Protein AF-A0AAQ0LWL6-F1 (afdb_monomer_lite)

Secondary structure (DSSP, 8-state):
--BHHHHHHHHHHHHHHHHHHHHHHHHHHHSS-TT-----S---HHHHHHHHHHHHHHHHHHHHHHHHHHHHHHHH-SBGGGSS-HHHHHHHHHHHHHHHHHHHHHHHHHHHHHHHHHHHHHHHTS--HHHHHHHHHHHT-HHHHHHHHHHHHHTT------HHHHHHHHHHHHHTT-HHHHHHHHHHHHS----HHHHHHHH-GGGTSPEEES--TT----HHHHHHHHHHHHHHHHHHHHHHHHHHHHHHHHHHTTTTT--HHHHHHHHHHHHHHHHHHHHHHHHHHHHHHHHHHHHTT--TTS-EEEPPHHHHHHHHHHHHHHHHHHHHHH--

pLDDT: mean 74.56, std 12.44, range [39.94, 92.56]

Organism: Staphylococcus xylosus (NCBI:txid1288)

Structure (mmCIF, N/CA/C/O backbone):
data_AF-A0AAQ0LWL6-F1
#
_entry.id   AF-A0AAQ0LWL6-F1
#
loop_
_atom_site.group_PDB
_atom_site.id
_atom_site.type_symbol
_atom_site.label_atom_id
_atom_site.label_alt_id
_atom_site.label_comp_id
_atom_site.label_asym_id
_atom_site.label_entity_id
_atom_site.label_seq_id
_atom_site.pdbx_PDB_ins_code
_atom_site.Cartn_x
_atom_site.Cartn_y
_atom_site.Cartn_z
_atom_site.occupancy
_atom_site.B_iso_or_equiv
_atom_site.auth_seq_id
_atom_site.auth_comp_id
_atom_site.auth_asym_id
_atom_site.auth_atom_id
_atom_site.pdbx_PDB_model_num
ATOM 1 N N . MET A 1 1 ? 27.040 -8.936 -30.020 1.00 54.59 1 MET A N 1
ATOM 2 C CA . MET A 1 1 ? 26.538 -7.589 -29.672 1.00 54.59 1 MET A CA 1
ATOM 3 C C . MET A 1 1 ? 25.207 -7.744 -28.966 1.00 54.59 1 MET A C 1
ATOM 5 O O . MET A 1 1 ? 24.402 -8.550 -29.414 1.00 54.59 1 MET A O 1
ATOM 9 N N . MET A 1 2 ? 25.003 -7.046 -27.852 1.00 67.50 2 MET A N 1
ATOM 10 C CA . MET A 1 2 ? 23.720 -7.048 -27.146 1.00 67.50 2 MET A CA 1
ATOM 11 C C . MET A 1 2 ? 22.769 -6.075 -27.855 1.00 67.50 2 MET A C 1
ATOM 13 O O . MET A 1 2 ? 23.171 -4.951 -28.166 1.00 67.50 2 MET A O 1
ATOM 17 N N . SER A 1 3 ? 21.543 -6.510 -28.157 1.00 82.50 3 SER A N 1
ATOM 18 C CA . SER A 1 3 ? 20.564 -5.649 -28.825 1.00 82.50 3 SER A CA 1
ATOM 19 C C . SER A 1 3 ? 20.039 -4.590 -27.858 1.00 82.50 3 SER A C 1
ATOM 21 O O . SER A 1 3 ? 19.788 -4.870 -26.681 1.00 82.50 3 SER A O 1
ATOM 23 N N . THR A 1 4 ? 19.837 -3.372 -28.356 1.00 80.62 4 THR A N 1
ATOM 24 C CA . THR A 1 4 ? 19.314 -2.255 -27.550 1.00 80.62 4 THR A CA 1
ATOM 25 C C . THR A 1 4 ? 17.931 -2.582 -26.977 1.00 80.62 4 THR A C 1
ATOM 27 O O . THR A 1 4 ? 17.625 -2.236 -25.837 1.00 80.62 4 THR A O 1
ATOM 30 N N . GLU A 1 5 ? 17.119 -3.326 -27.734 1.00 82.88 5 GLU A N 1
ATOM 31 C CA . GLU A 1 5 ? 15.803 -3.817 -27.314 1.00 82.88 5 GLU A CA 1
ATOM 32 C C . GLU A 1 5 ? 15.889 -4.780 -26.120 1.00 82.88 5 GLU A C 1
ATOM 34 O O . GLU A 1 5 ? 15.143 -4.630 -25.150 1.00 82.88 5 GLU A O 1
ATOM 39 N N . SER A 1 6 ? 16.827 -5.736 -26.142 1.00 81.50 6 SER A N 1
ATOM 40 C CA . SER A 1 6 ? 17.020 -6.667 -25.024 1.00 81.50 6 SER A CA 1
ATOM 41 C C . SER A 1 6 ? 17.439 -5.932 -23.754 1.00 81.50 6 SER A C 1
ATOM 43 O O . SER A 1 6 ? 16.967 -6.264 -22.666 1.00 81.50 6 SER A O 1
ATOM 45 N N . THR A 1 7 ? 18.306 -4.928 -23.879 1.00 80.75 7 THR A N 1
ATOM 46 C CA . THR A 1 7 ? 18.759 -4.118 -22.744 1.00 80.75 7 THR A CA 1
ATOM 47 C C . THR A 1 7 ? 17.619 -3.276 -22.177 1.00 80.75 7 THR A C 1
ATOM 49 O O . THR A 1 7 ? 17.431 -3.248 -20.960 1.00 80.75 7 THR A O 1
ATOM 52 N N . LEU A 1 8 ? 16.801 -2.656 -23.036 1.00 82.44 8 LEU A N 1
ATOM 53 C CA . LEU A 1 8 ? 15.607 -1.921 -22.613 1.00 82.44 8 LEU A CA 1
ATOM 54 C C . LEU A 1 8 ? 14.620 -2.831 -21.863 1.00 82.44 8 LEU A C 1
ATOM 56 O O . LEU A 1 8 ? 14.157 -2.470 -20.780 1.00 82.44 8 LEU A O 1
ATOM 60 N N . ASN A 1 9 ? 14.335 -4.020 -22.403 1.00 81.38 9 ASN A N 1
ATOM 61 C CA . ASN A 1 9 ? 13.444 -4.999 -21.774 1.00 81.38 9 ASN A CA 1
ATOM 62 C C . ASN A 1 9 ? 13.934 -5.392 -20.377 1.00 81.38 9 ASN A C 1
ATOM 64 O O . ASN A 1 9 ? 13.153 -5.376 -19.425 1.00 81.38 9 ASN A O 1
ATOM 68 N N . ASN A 1 10 ? 15.230 -5.681 -20.232 1.00 78.00 10 ASN A N 1
ATOM 69 C CA . ASN A 1 10 ? 15.824 -6.032 -18.942 1.00 78.00 10 ASN A CA 1
ATOM 70 C C . ASN A 1 10 ? 15.709 -4.888 -17.922 1.00 78.00 10 ASN A C 1
ATOM 72 O O . ASN A 1 10 ? 15.389 -5.132 -16.757 1.00 78.00 10 ASN A O 1
ATOM 76 N N . MET A 1 11 ? 15.898 -3.635 -18.348 1.00 82.00 11 MET A N 1
ATOM 77 C CA . MET A 1 11 ? 15.741 -2.468 -17.471 1.00 82.00 11 MET A CA 1
ATOM 78 C C . MET A 1 11 ? 14.283 -2.263 -17.035 1.00 82.00 11 MET A C 1
ATOM 80 O O . MET A 1 11 ? 14.021 -2.019 -15.854 1.00 82.00 11 MET A O 1
ATOM 84 N N . ILE A 1 12 ? 13.320 -2.429 -17.949 1.00 77.69 12 ILE A N 1
ATOM 85 C CA . ILE A 1 12 ? 11.885 -2.366 -17.623 1.00 77.69 12 ILE A CA 1
ATOM 86 C C . ILE A 1 12 ? 11.507 -3.485 -16.642 1.00 77.69 12 ILE A C 1
ATOM 88 O O . ILE A 1 12 ? 10.842 -3.221 -15.640 1.00 77.69 12 ILE A O 1
ATOM 92 N N . LEU A 1 13 ? 11.960 -4.719 -16.885 1.00 73.00 13 LEU A N 1
ATOM 93 C CA . LEU A 1 13 ? 11.723 -5.861 -15.994 1.00 73.00 13 LEU A CA 1
ATOM 94 C C . LEU A 1 13 ? 12.315 -5.635 -14.601 1.00 73.00 13 LEU A C 1
ATOM 96 O O . LEU A 1 13 ? 11.665 -5.942 -13.603 1.00 73.00 13 LEU A O 1
ATOM 100 N N . THR A 1 14 ? 13.504 -5.038 -14.522 1.00 74.75 14 THR A N 1
ATOM 101 C CA . THR A 1 14 ? 14.141 -4.680 -13.247 1.00 74.75 14 THR A CA 1
ATOM 102 C C . THR A 1 14 ? 13.299 -3.656 -12.481 1.00 74.75 14 THR A C 1
ATOM 104 O O . THR A 1 14 ? 13.032 -3.839 -11.293 1.00 74.75 14 THR A O 1
ATOM 107 N N . ALA A 1 15 ? 12.789 -2.619 -13.155 1.00 7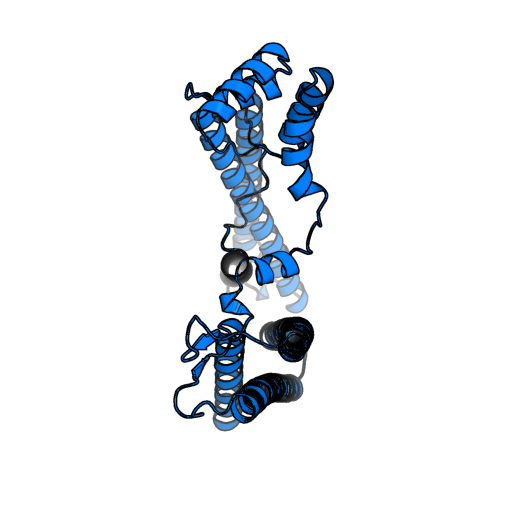3.44 15 ALA A N 1
ATOM 108 C CA . ALA A 1 15 ? 11.889 -1.643 -12.536 1.00 73.44 15 ALA A CA 1
ATOM 109 C C . ALA A 1 15 ? 10.576 -2.287 -12.040 1.00 73.44 15 ALA A C 1
ATOM 111 O O . ALA A 1 15 ? 10.111 -1.984 -10.935 1.00 73.44 15 ALA A O 1
ATOM 112 N N . ILE A 1 16 ? 10.010 -3.224 -12.813 1.00 73.44 16 ILE A N 1
ATOM 113 C CA . ILE A 1 16 ? 8.831 -4.010 -12.412 1.00 73.44 16 ILE A CA 1
ATOM 114 C C . ILE A 1 16 ? 9.139 -4.869 -11.179 1.00 73.44 16 ILE A C 1
ATOM 116 O O . ILE A 1 16 ? 8.344 -4.912 -10.241 1.00 73.44 16 ILE A O 1
ATOM 120 N N . MET A 1 17 ? 10.291 -5.537 -11.141 1.00 71.62 17 MET A N 1
ATOM 121 C CA . MET A 1 17 ? 10.691 -6.349 -9.993 1.00 71.62 17 MET A CA 1
ATOM 122 C C . MET A 1 17 ? 10.796 -5.491 -8.725 1.00 71.62 17 MET A C 1
ATOM 124 O O . MET A 1 17 ? 10.220 -5.850 -7.696 1.00 71.62 17 MET A O 1
ATOM 128 N N . LEU A 1 18 ? 11.453 -4.329 -8.806 1.00 74.88 18 LEU A N 1
ATOM 129 C CA . LEU A 1 18 ? 11.609 -3.410 -7.675 1.00 74.88 18 LEU A CA 1
ATOM 130 C C . LEU A 1 18 ? 10.261 -2.919 -7.132 1.00 74.88 18 LEU A C 1
ATOM 132 O O . LEU A 1 18 ? 10.051 -2.928 -5.915 1.00 74.88 18 LEU A O 1
ATOM 136 N N . ILE A 1 19 ? 9.321 -2.534 -8.005 1.00 75.19 19 ILE A N 1
ATOM 137 C CA . ILE A 1 19 ? 8.000 -2.075 -7.550 1.00 75.19 19 ILE A CA 1
ATOM 138 C C . ILE A 1 19 ? 7.169 -3.216 -6.956 1.00 75.19 19 ILE A C 1
ATOM 140 O O . ILE A 1 19 ? 6.446 -3.013 -5.978 1.00 75.19 19 ILE A O 1
ATOM 144 N N . THR A 1 20 ? 7.290 -4.427 -7.505 1.00 69.31 20 THR A N 1
ATOM 145 C CA . THR A 1 20 ? 6.606 -5.609 -6.976 1.00 69.31 20 THR A CA 1
ATOM 146 C C . THR A 1 20 ? 7.137 -5.956 -5.590 1.00 69.31 20 THR A C 1
ATOM 148 O O . THR A 1 20 ? 6.335 -6.149 -4.676 1.00 69.31 20 THR A O 1
ATOM 151 N N . ILE A 1 21 ? 8.460 -5.950 -5.389 1.00 69.81 21 ILE A N 1
ATOM 152 C CA . ILE A 1 21 ? 9.076 -6.149 -4.066 1.00 69.81 21 ILE A CA 1
ATOM 153 C C . ILE A 1 21 ? 8.578 -5.082 -3.088 1.00 69.81 21 ILE A C 1
ATOM 155 O O . ILE A 1 21 ? 8.097 -5.425 -2.007 1.00 69.81 21 ILE A O 1
ATOM 159 N N . TYR A 1 22 ? 8.605 -3.803 -3.483 1.00 75.38 22 TYR A N 1
ATOM 160 C CA . TYR A 1 22 ? 8.089 -2.709 -2.658 1.00 75.38 22 TYR A CA 1
ATOM 161 C C . TYR A 1 22 ? 6.643 -2.961 -2.209 1.00 75.38 22 TYR A C 1
ATOM 163 O O . TYR A 1 22 ? 6.319 -2.801 -1.029 1.00 75.38 22 TYR A O 1
ATOM 171 N N . TYR A 1 23 ? 5.771 -3.395 -3.120 1.00 65.75 23 TYR A N 1
ATOM 172 C CA . TYR A 1 23 ? 4.371 -3.645 -2.794 1.00 65.75 23 TYR A CA 1
ATOM 173 C C . TYR A 1 23 ? 4.122 -4.921 -1.998 1.00 65.75 23 TYR A C 1
ATOM 175 O O . TYR A 1 23 ? 3.226 -4.916 -1.152 1.00 65.75 23 TYR A O 1
ATOM 183 N N . ILE A 1 24 ? 4.915 -5.974 -2.197 1.00 62.56 24 ILE A N 1
ATOM 184 C CA . ILE A 1 24 ? 4.884 -7.166 -1.342 1.00 62.56 24 ILE A CA 1
ATOM 185 C C . ILE A 1 24 ? 5.280 -6.776 0.083 1.00 62.56 24 ILE A C 1
ATOM 187 O O . ILE A 1 24 ? 4.543 -7.077 1.022 1.00 62.56 24 ILE A O 1
ATOM 191 N N . CYS A 1 25 ? 6.374 -6.029 0.253 1.00 61.47 25 CYS A N 1
ATOM 192 C CA . CYS A 1 25 ? 6.789 -5.516 1.558 1.00 61.47 25 CYS A CA 1
ATOM 193 C C . CYS A 1 25 ? 5.708 -4.620 2.179 1.00 61.47 25 CYS A C 1
ATOM 195 O O . CYS A 1 25 ? 5.360 -4.788 3.348 1.00 61.47 25 CYS A O 1
ATOM 197 N N . TYR A 1 26 ? 5.116 -3.707 1.401 1.00 62.44 26 TYR A N 1
ATOM 198 C CA . TYR A 1 26 ? 4.019 -2.855 1.865 1.00 62.44 26 TYR A CA 1
ATOM 199 C C . TYR A 1 26 ? 2.809 -3.677 2.323 1.00 62.44 26 TYR A C 1
ATOM 201 O O . TYR A 1 26 ? 2.234 -3.396 3.376 1.00 62.44 26 TYR A O 1
ATOM 209 N N . PHE A 1 27 ? 2.418 -4.695 1.554 1.00 55.97 27 PHE A N 1
ATOM 210 C CA . PHE A 1 27 ? 1.303 -5.572 1.891 1.00 55.97 27 PHE A CA 1
ATOM 211 C C . PHE A 1 27 ? 1.596 -6.389 3.152 1.00 55.97 27 PHE A C 1
ATOM 213 O O . PHE A 1 27 ? 0.752 -6.422 4.043 1.00 55.97 27 PHE A O 1
ATOM 220 N N . MET A 1 28 ? 2.792 -6.969 3.282 1.00 51.41 28 MET A N 1
ATOM 221 C CA . MET A 1 28 ? 3.197 -7.689 4.496 1.00 51.41 28 MET A CA 1
ATOM 222 C C . MET A 1 28 ? 3.170 -6.785 5.737 1.00 51.41 28 MET A C 1
ATOM 224 O O . MET A 1 28 ? 2.731 -7.214 6.802 1.00 51.41 28 MET A O 1
ATOM 228 N N . LEU A 1 29 ? 3.567 -5.516 5.595 1.00 56.78 29 LEU A N 1
ATOM 229 C CA . LEU A 1 29 ? 3.577 -4.542 6.691 1.00 56.78 29 LEU A CA 1
ATOM 230 C C . LEU A 1 29 ? 2.202 -3.935 7.002 1.00 56.78 29 LEU A C 1
ATOM 232 O O . LEU A 1 29 ? 1.972 -3.509 8.127 1.00 56.78 29 LEU A O 1
ATOM 236 N N . LYS A 1 30 ? 1.282 -3.827 6.038 1.00 51.16 30 LYS A N 1
ATOM 237 C CA . LYS A 1 30 ? -0.027 -3.174 6.257 1.00 51.16 30 LYS A CA 1
ATOM 238 C C . LYS A 1 30 ? -1.211 -4.133 6.274 1.00 51.16 30 LYS A C 1
ATOM 240 O O . LYS A 1 30 ? -2.310 -3.690 6.605 1.00 51.16 30 LYS A O 1
ATOM 245 N N . GLN A 1 31 ? -1.010 -5.386 5.859 1.00 54.56 31 GLN A N 1
ATOM 246 C CA . GLN A 1 31 ? -2.056 -6.371 5.536 1.00 54.56 31 GLN A CA 1
ATOM 247 C C . GLN A 1 31 ? -3.176 -5.784 4.661 1.00 54.56 31 GLN A C 1
ATOM 249 O O . GLN A 1 31 ? -4.340 -6.173 4.730 1.00 54.56 31 GLN A O 1
ATOM 254 N N . ARG A 1 32 ? -2.834 -4.779 3.853 1.00 52.06 32 ARG A N 1
ATOM 255 C CA . ARG A 1 32 ? -3.750 -4.054 2.978 1.00 52.06 32 ARG A CA 1
ATOM 256 C C . ARG A 1 32 ? -3.068 -3.854 1.652 1.00 52.06 32 ARG A C 1
ATOM 258 O O . ARG A 1 32 ? -1.901 -3.461 1.601 1.00 52.06 32 ARG A O 1
ATOM 265 N N . LEU A 1 33 ? -3.811 -4.103 0.582 1.00 51.94 33 LEU A N 1
ATOM 266 C CA . LEU A 1 33 ? -3.313 -3.838 -0.755 1.00 51.94 33 LEU A CA 1
ATOM 267 C C . LEU A 1 33 ? -3.066 -2.328 -0.894 1.00 51.94 33 LEU A C 1
ATOM 269 O O . LEU A 1 33 ? -3.948 -1.539 -0.561 1.00 51.94 33 LEU A O 1
ATOM 273 N N . PRO A 1 34 ? -1.906 -1.896 -1.399 1.00 49.34 34 PRO A N 1
ATOM 274 C CA . PRO A 1 34 ? -1.566 -0.478 -1.566 1.00 49.34 34 PRO A CA 1
ATOM 275 C C . PRO A 1 34 ? -2.529 0.257 -2.512 1.00 49.34 34 PRO A C 1
ATOM 277 O O . PRO A 1 34 ? -2.660 1.475 -2.444 1.00 49.34 34 PRO A O 1
ATOM 280 N N . PHE A 1 35 ? -3.254 -0.494 -3.347 1.00 50.25 35 PHE A N 1
ATOM 281 C CA . PHE A 1 35 ? -4.316 -0.002 -4.225 1.00 50.25 35 PHE A CA 1
ATOM 282 C C . PHE A 1 35 ? -5.627 0.319 -3.488 1.00 50.25 35 PHE A C 1
ATOM 284 O O . PHE A 1 35 ? -6.510 0.962 -4.057 1.00 50.25 35 PHE A O 1
ATOM 291 N N . THR A 1 36 ? -5.761 -0.075 -2.215 1.00 48.91 36 THR A N 1
ATOM 292 C CA . THR A 1 36 ? -6.864 0.359 -1.344 1.00 48.91 36 THR A CA 1
ATOM 293 C C . THR A 1 36 ? -6.582 1.768 -0.830 1.00 48.91 36 THR A C 1
ATOM 295 O O . THR A 1 36 ? -6.221 2.002 0.323 1.00 48.91 36 THR A O 1
ATOM 298 N N . TYR A 1 37 ? -6.718 2.747 -1.722 1.00 49.09 37 TYR A N 1
ATOM 299 C CA . TYR A 1 37 ? -6.764 4.149 -1.322 1.00 49.09 37 TYR A CA 1
ATOM 300 C C . TYR A 1 37 ? -7.885 4.356 -0.290 1.00 49.09 37 TYR A C 1
ATOM 302 O O . TYR A 1 37 ? -8.882 3.624 -0.295 1.00 49.09 37 TYR A O 1
ATOM 310 N N . ARG A 1 38 ? -7.751 5.394 0.556 1.00 47.94 38 ARG A N 1
ATOM 311 C CA . ARG A 1 38 ? -8.871 6.003 1.302 1.00 47.94 38 ARG A CA 1
ATOM 312 C C . ARG A 1 38 ? -9.868 6.559 0.281 1.00 47.94 38 ARG A C 1
ATOM 314 O O . ARG A 1 38 ? -9.920 7.756 0.022 1.00 47.94 38 ARG A O 1
ATOM 321 N N . THR A 1 39 ? -10.569 5.668 -0.397 1.00 50.56 39 THR A N 1
ATOM 322 C CA . THR A 1 39 ? -11.618 6.024 -1.332 1.00 50.56 39 THR A CA 1
ATOM 323 C C . THR A 1 39 ? -12.799 6.495 -0.512 1.00 50.56 39 THR A C 1
ATOM 325 O O . THR A 1 39 ? -13.090 5.951 0.556 1.00 50.56 39 THR A O 1
ATOM 328 N N . LYS A 1 40 ? -13.426 7.577 -0.974 1.00 57.81 40 LYS A N 1
ATOM 329 C CA . LYS A 1 40 ? -14.698 8.032 -0.422 1.00 57.81 40 LYS A CA 1
ATOM 330 C C . LYS A 1 40 ? -15.652 6.836 -0.418 1.00 57.81 40 LYS A C 1
ATOM 332 O O . LYS A 1 40 ? -15.664 6.070 -1.384 1.00 57.81 40 LYS A O 1
ATOM 337 N N . SER A 1 41 ? -16.417 6.662 0.660 1.00 63.88 41 SER A N 1
ATOM 338 C CA . SER A 1 41 ? -17.379 5.554 0.763 1.00 63.88 41 SER A CA 1
ATOM 339 C C . SER A 1 41 ? -18.516 5.702 -0.259 1.00 63.88 41 SER A C 1
ATOM 341 O O . SER A 1 41 ? -19.238 4.742 -0.532 1.00 63.88 41 SER A O 1
ATOM 343 N N . TYR A 1 42 ? -18.629 6.894 -0.856 1.00 72.31 42 TYR A N 1
ATOM 344 C CA . TYR A 1 42 ? -19.577 7.259 -1.891 1.00 72.31 42 TYR A CA 1
ATOM 345 C C . TYR A 1 42 ? -18.951 7.431 -3.288 1.00 72.31 42 TYR A C 1
ATOM 347 O O . TYR A 1 42 ? -17.953 8.136 -3.465 1.00 72.31 42 TYR A O 1
ATOM 355 N N . ALA A 1 43 ? -19.590 6.847 -4.307 1.00 78.94 43 ALA A N 1
ATOM 356 C CA . ALA A 1 43 ? -19.247 7.010 -5.718 1.00 78.94 43 ALA A CA 1
ATOM 357 C C . ALA A 1 43 ? -20.522 7.182 -6.560 1.00 78.94 43 ALA A C 1
ATOM 359 O O . ALA A 1 43 ? -21.400 6.323 -6.546 1.00 78.94 43 ALA A O 1
ATOM 360 N N . ASN A 1 44 ? -20.614 8.279 -7.320 1.00 83.50 44 ASN A N 1
ATOM 361 C CA . ASN A 1 44 ? -21.688 8.497 -8.292 1.00 83.50 44 ASN A CA 1
ATOM 362 C C . ASN A 1 44 ? -21.228 8.141 -9.719 1.00 83.50 44 ASN A C 1
ATOM 364 O O . ASN A 1 44 ? -20.034 7.991 -9.987 1.00 83.50 44 ASN A O 1
ATOM 368 N N . LEU A 1 45 ? -22.178 8.048 -10.656 1.00 85.81 45 LEU A N 1
ATOM 369 C CA . LEU A 1 45 ? -21.884 7.681 -12.046 1.00 85.81 45 LEU A CA 1
ATOM 370 C C . LEU A 1 45 ? -20.876 8.639 -12.704 1.00 85.81 45 LEU A C 1
ATOM 372 O O . LEU A 1 45 ? -19.979 8.198 -13.415 1.00 85.81 45 LEU A O 1
ATOM 376 N N . ARG A 1 46 ? -20.976 9.945 -12.423 1.00 87.44 46 ARG A N 1
ATOM 377 C CA . ARG A 1 46 ? -20.054 10.958 -12.959 1.00 87.44 46 ARG A CA 1
ATOM 378 C C . ARG A 1 46 ? -18.607 10.692 -12.538 1.00 87.44 46 ARG A C 1
ATOM 380 O O . ARG A 1 46 ? -17.703 10.805 -13.357 1.00 87.44 46 ARG A O 1
ATOM 387 N N . VAL A 1 47 ? -18.386 10.315 -11.278 1.00 84.81 47 VAL A N 1
ATOM 388 C CA . VAL A 1 47 ? -17.061 9.951 -10.760 1.00 84.81 47 VAL A CA 1
ATOM 389 C C . VAL A 1 47 ? -16.538 8.705 -11.471 1.00 84.81 47 VAL A C 1
ATOM 391 O O . VAL A 1 47 ? -15.402 8.719 -11.939 1.00 84.81 47 VAL A O 1
ATOM 394 N N . VAL A 1 48 ? -17.366 7.668 -11.622 1.00 86.44 48 VAL A N 1
ATOM 395 C CA . VAL A 1 48 ? -16.991 6.441 -12.348 1.00 86.44 48 VAL A CA 1
ATOM 396 C C . VAL A 1 48 ? -16.562 6.758 -13.783 1.00 86.44 48 VAL A C 1
ATOM 398 O O . VAL A 1 48 ? -15.488 6.333 -14.207 1.00 86.44 48 VAL A O 1
ATOM 401 N N . LEU A 1 49 ? -17.349 7.560 -14.507 1.00 88.00 49 LEU A N 1
ATOM 402 C CA . LEU A 1 49 ? -17.047 7.960 -15.885 1.00 88.00 49 LEU A CA 1
ATOM 403 C C . LEU A 1 49 ? -15.759 8.786 -15.983 1.00 88.00 49 LEU A C 1
ATOM 405 O O . LEU A 1 49 ? -14.936 8.524 -16.855 1.00 88.00 49 LEU A O 1
ATOM 409 N N . ASN A 1 50 ? -15.538 9.731 -15.064 1.00 88.81 50 ASN A N 1
ATOM 410 C CA . ASN A 1 50 ? -14.312 10.531 -15.038 1.00 88.81 50 ASN A CA 1
ATOM 411 C C . ASN A 1 50 ? -13.062 9.658 -14.850 1.00 88.81 50 ASN A C 1
ATOM 413 O O . ASN A 1 50 ? -12.069 9.849 -15.553 1.00 88.81 50 ASN A O 1
ATOM 417 N N . TYR A 1 51 ? -13.099 8.691 -13.927 1.00 86.00 51 TYR A N 1
ATOM 418 C CA . TYR A 1 51 ? -11.982 7.761 -13.733 1.00 86.00 51 TYR A CA 1
ATOM 419 C C . TYR A 1 51 ? -11.809 6.806 -14.918 1.00 86.00 51 TYR A C 1
ATOM 421 O O . TYR A 1 51 ? -10.671 6.520 -15.288 1.00 86.00 51 TYR A O 1
ATOM 429 N N . GLY A 1 52 ? -12.904 6.372 -15.550 1.00 85.44 52 GLY A N 1
ATOM 430 C CA . GLY A 1 52 ? -12.864 5.566 -16.772 1.00 85.44 52 GLY A CA 1
ATOM 431 C C . GLY A 1 52 ? -12.200 6.307 -17.934 1.00 85.44 52 GLY A C 1
ATOM 432 O O . GLY A 1 52 ? -11.273 5.783 -18.545 1.00 85.44 52 GLY A O 1
ATOM 433 N N . LEU A 1 53 ? -12.591 7.561 -18.179 1.00 90.81 53 LEU A N 1
ATOM 434 C CA . LEU A 1 53 ? -11.974 8.416 -19.201 1.00 90.81 53 LEU A CA 1
ATOM 435 C C . LEU A 1 53 ? -10.494 8.680 -18.913 1.00 90.81 53 LEU A C 1
ATOM 437 O O . LEU A 1 53 ? -9.664 8.587 -19.816 1.00 90.81 53 LEU A O 1
ATOM 441 N N . GLN A 1 54 ? -10.142 8.966 -17.654 1.00 90.31 54 GLN A N 1
ATOM 442 C CA . GLN A 1 54 ? -8.740 9.124 -17.261 1.00 90.31 54 GLN A CA 1
ATOM 443 C C . GLN A 1 54 ? -7.937 7.850 -17.520 1.00 90.31 54 GLN A C 1
ATOM 445 O O . GLN A 1 54 ? -6.815 7.942 -18.015 1.00 90.31 54 GLN A O 1
ATOM 450 N N . TRP A 1 55 ? -8.479 6.679 -17.186 1.00 91.00 55 TRP A N 1
ATOM 451 C CA . TRP A 1 55 ? -7.820 5.408 -17.462 1.00 91.00 55 TRP A CA 1
ATOM 452 C C . TRP A 1 55 ? -7.582 5.226 -18.965 1.00 91.00 55 TRP A C 1
ATOM 454 O O . TRP A 1 55 ? -6.427 5.073 -19.358 1.00 91.00 55 TRP A O 1
ATOM 464 N N . ILE A 1 56 ? -8.623 5.364 -19.794 1.00 90.62 56 ILE A N 1
ATOM 465 C CA . ILE A 1 56 ? -8.523 5.234 -21.258 1.00 90.62 56 ILE A CA 1
ATOM 466 C C . ILE A 1 56 ? -7.455 6.180 -21.823 1.00 90.62 56 ILE A C 1
ATOM 468 O O . ILE A 1 56 ? -6.568 5.741 -22.554 1.00 90.62 56 ILE A O 1
ATOM 472 N N . ALA A 1 57 ? -7.483 7.460 -21.441 1.00 92.56 57 ALA A N 1
ATOM 473 C CA . ALA A 1 57 ? -6.518 8.447 -21.921 1.00 92.56 57 ALA A CA 1
ATOM 474 C C . ALA A 1 57 ? -5.072 8.103 -21.519 1.00 92.56 57 ALA A C 1
ATOM 476 O O . ALA A 1 57 ? -4.168 8.168 -22.350 1.00 92.56 57 ALA A O 1
ATOM 477 N N . ASN A 1 58 ? -4.838 7.698 -20.264 1.00 91.94 58 ASN A N 1
ATOM 478 C CA . ASN A 1 58 ? -3.495 7.319 -19.808 1.00 91.94 58 ASN A CA 1
ATOM 479 C C . ASN A 1 58 ? -3.008 6.033 -20.490 1.00 91.94 58 ASN A C 1
ATOM 481 O O . ASN A 1 58 ? -1.831 5.945 -20.832 1.00 91.94 58 ASN A O 1
ATOM 485 N N . THR A 1 59 ? -3.892 5.060 -20.722 1.00 90.75 59 THR A N 1
ATOM 486 C CA . THR A 1 59 ? -3.558 3.828 -21.445 1.00 90.75 59 THR A CA 1
ATOM 487 C C . THR A 1 59 ? -3.189 4.113 -22.896 1.00 90.75 59 THR A C 1
ATOM 489 O O . THR A 1 59 ? -2.175 3.602 -23.364 1.00 90.75 59 THR A O 1
ATOM 492 N N . LEU A 1 60 ? -3.939 4.972 -23.593 1.00 91.19 60 LEU A N 1
ATOM 493 C CA . LEU A 1 60 ? -3.612 5.371 -24.965 1.00 91.19 60 LEU A CA 1
ATOM 494 C C . LEU A 1 60 ? -2.243 6.054 -25.047 1.00 91.19 60 LEU A C 1
ATOM 496 O O . LEU A 1 60 ? -1.430 5.692 -25.897 1.00 91.19 60 LEU A O 1
ATOM 500 N N . VAL A 1 61 ? -1.956 6.990 -24.136 1.00 92.50 61 VAL A N 1
ATOM 501 C CA . VAL A 1 61 ? -0.646 7.656 -24.065 1.00 92.50 61 VAL A CA 1
ATOM 502 C C . VAL A 1 61 ? 0.468 6.647 -23.782 1.00 92.50 61 VAL A C 1
ATOM 504 O O . VAL A 1 61 ? 1.489 6.670 -24.464 1.00 92.50 61 VAL A O 1
ATOM 507 N N . ALA A 1 62 ? 0.273 5.737 -22.823 1.00 91.75 62 ALA A N 1
ATOM 508 C CA . ALA A 1 62 ? 1.271 4.731 -22.469 1.00 91.75 62 ALA A CA 1
ATOM 509 C C . ALA A 1 62 ? 1.569 3.774 -23.633 1.00 91.75 62 ALA A C 1
ATOM 511 O O . ALA A 1 62 ? 2.738 3.573 -23.963 1.00 91.75 62 ALA A O 1
ATOM 512 N N . ILE A 1 63 ? 0.537 3.238 -24.297 1.00 90.25 63 ILE A N 1
ATOM 513 C CA . ILE A 1 63 ? 0.693 2.343 -25.455 1.00 90.25 63 ILE A CA 1
ATOM 514 C C . ILE A 1 63 ? 1.392 3.075 -26.600 1.00 90.25 63 ILE A C 1
ATOM 516 O O . ILE A 1 63 ? 2.356 2.552 -27.153 1.00 90.25 63 ILE A O 1
ATOM 520 N N . THR A 1 64 ? 0.957 4.295 -26.922 1.00 90.94 64 THR A N 1
ATOM 521 C CA . THR A 1 64 ? 1.521 5.074 -28.034 1.00 90.94 64 THR A CA 1
ATOM 522 C C . THR A 1 64 ? 2.987 5.420 -27.780 1.00 90.94 64 THR A C 1
ATOM 524 O O . THR A 1 64 ? 3.835 5.172 -28.634 1.00 90.94 64 THR A O 1
ATOM 527 N N . ALA A 1 65 ? 3.313 5.927 -26.587 1.00 90.44 65 ALA A N 1
ATOM 528 C CA . ALA A 1 65 ? 4.688 6.247 -26.212 1.00 90.44 65 ALA A CA 1
ATOM 529 C C . ALA A 1 65 ? 5.580 4.999 -26.215 1.00 90.44 65 ALA A C 1
ATOM 531 O O . ALA A 1 65 ? 6.702 5.051 -26.715 1.00 90.44 65 ALA A O 1
ATOM 532 N N . THR A 1 66 ? 5.072 3.868 -25.715 1.00 90.94 66 THR A N 1
ATOM 533 C CA . THR A 1 66 ? 5.797 2.590 -25.738 1.00 90.94 66 THR A CA 1
ATOM 534 C C . THR A 1 66 ? 6.047 2.147 -27.180 1.00 90.94 66 THR A C 1
ATOM 536 O O . THR A 1 66 ? 7.191 1.897 -27.548 1.00 90.94 66 THR A O 1
ATOM 539 N N . ALA A 1 67 ? 5.017 2.137 -28.030 1.00 89.56 67 ALA A N 1
ATOM 540 C CA . ALA A 1 67 ? 5.127 1.732 -29.430 1.00 89.56 67 ALA A CA 1
ATOM 541 C C . ALA A 1 67 ? 6.132 2.595 -30.210 1.00 89.56 67 ALA A C 1
ATOM 543 O O . ALA A 1 67 ? 7.011 2.053 -30.879 1.00 89.56 67 ALA A O 1
ATOM 544 N N . ILE A 1 68 ? 6.057 3.924 -30.069 1.00 91.19 68 ILE A N 1
ATOM 545 C CA . ILE A 1 68 ? 7.007 4.857 -30.695 1.00 91.19 68 ILE A CA 1
ATOM 546 C C . ILE A 1 68 ? 8.430 4.599 -30.188 1.00 91.19 68 ILE A C 1
ATOM 548 O O . ILE A 1 68 ? 9.367 4.571 -30.985 1.00 91.19 68 ILE A O 1
ATOM 552 N N . SER A 1 69 ? 8.602 4.374 -28.885 1.00 88.56 69 SER A N 1
ATOM 553 C CA . SER A 1 69 ? 9.917 4.137 -28.278 1.00 88.56 69 SER A CA 1
ATOM 554 C C . SER A 1 69 ? 10.567 2.853 -28.799 1.00 88.56 69 SER A C 1
ATOM 556 O O . SER A 1 69 ? 11.721 2.884 -29.223 1.00 88.56 69 SER A O 1
ATOM 558 N N . TYR A 1 70 ? 9.822 1.742 -28.842 1.00 88.12 70 TYR A N 1
ATOM 559 C CA . TYR A 1 70 ? 10.319 0.473 -29.388 1.00 88.12 70 TYR A CA 1
ATOM 560 C C . TYR A 1 70 ? 10.585 0.558 -30.889 1.00 88.12 70 TYR A C 1
ATOM 562 O O . TYR A 1 70 ? 11.608 0.061 -31.355 1.00 88.12 70 TYR A O 1
ATOM 570 N N . HIS A 1 71 ? 9.708 1.222 -31.646 1.00 87.94 71 HIS A N 1
ATOM 571 C CA . HIS A 1 71 ? 9.926 1.446 -33.072 1.00 87.94 71 HIS A CA 1
ATOM 572 C C . HIS A 1 71 ? 11.211 2.252 -33.311 1.00 87.94 71 HIS A C 1
ATOM 574 O O . HIS A 1 71 ? 12.046 1.870 -34.127 1.00 87.94 71 HIS A O 1
ATOM 580 N N . THR A 1 72 ? 11.409 3.335 -32.558 1.00 85.62 72 THR A N 1
ATOM 581 C CA . THR A 1 72 ? 12.604 4.184 -32.668 1.00 85.62 72 THR A CA 1
ATOM 582 C C . THR A 1 72 ? 13.871 3.405 -32.323 1.00 85.62 72 THR A C 1
ATOM 584 O O . THR A 1 72 ? 14.840 3.458 -33.072 1.00 85.62 72 THR A O 1
ATOM 587 N N . ILE A 1 73 ? 13.867 2.621 -31.242 1.00 85.50 73 ILE A N 1
ATOM 588 C CA . ILE A 1 73 ? 15.026 1.794 -30.881 1.00 85.50 73 ILE A CA 1
ATOM 589 C C . ILE A 1 73 ? 15.329 0.755 -31.954 1.00 85.50 73 ILE A C 1
ATOM 591 O O . ILE A 1 73 ? 16.480 0.614 -32.353 1.00 85.50 73 ILE A O 1
ATOM 595 N N . LYS A 1 74 ? 14.310 0.057 -32.454 1.00 83.81 74 LYS A N 1
ATOM 596 C CA . LYS A 1 74 ? 14.503 -1.029 -33.415 1.00 83.81 74 LYS A CA 1
ATOM 597 C C . LYS A 1 74 ? 15.091 -0.550 -34.743 1.00 83.81 74 LYS A C 1
ATOM 599 O O . LYS A 1 74 ? 15.920 -1.250 -35.316 1.00 83.81 74 LYS A O 1
ATOM 604 N N . TYR A 1 75 ? 14.657 0.610 -35.235 1.00 83.38 75 TYR A N 1
ATOM 605 C CA . TYR A 1 75 ? 15.062 1.106 -36.554 1.00 83.38 75 TYR A CA 1
ATOM 606 C C . TYR A 1 75 ? 16.220 2.102 -36.518 1.00 83.38 75 TYR A C 1
ATOM 608 O O . TYR A 1 75 ? 17.001 2.138 -37.464 1.00 83.38 75 TYR A O 1
ATOM 616 N N . SER A 1 76 ? 16.342 2.912 -35.466 1.00 82.25 76 SER A N 1
ATOM 617 C CA . SER A 1 76 ? 17.388 3.939 -35.383 1.00 82.25 76 SER A CA 1
ATOM 618 C C . SER A 1 76 ? 18.617 3.486 -34.596 1.00 82.25 76 SER A C 1
ATOM 620 O O . SER A 1 76 ? 19.701 3.989 -34.871 1.00 82.25 76 SER A O 1
ATOM 622 N N . PHE A 1 77 ? 18.468 2.553 -33.646 1.00 81.25 77 PHE A N 1
ATOM 623 C CA . PHE A 1 77 ? 19.556 2.106 -32.761 1.00 81.25 77 PHE A CA 1
ATOM 624 C C . PHE A 1 77 ? 19.492 0.594 -32.462 1.00 81.25 77 PHE A C 1
ATOM 626 O O . PHE A 1 77 ? 19.355 0.206 -31.293 1.00 81.25 77 PHE A O 1
ATOM 633 N N . PRO A 1 78 ? 19.541 -0.285 -33.482 1.00 78.06 78 PRO A N 1
ATOM 634 C CA . PRO A 1 78 ? 19.391 -1.729 -33.295 1.00 78.06 78 PRO A CA 1
ATOM 635 C C . PRO A 1 78 ? 20.436 -2.341 -32.344 1.00 78.06 78 PRO A C 1
ATOM 637 O O . PRO A 1 78 ? 20.102 -3.247 -31.569 1.00 78.06 78 PRO A O 1
ATOM 640 N N . ASN A 1 79 ? 21.670 -1.829 -32.347 1.00 81.00 79 ASN A N 1
ATOM 641 C CA . ASN A 1 79 ? 22.753 -2.300 -31.488 1.00 81.00 79 ASN A CA 1
ATOM 642 C C . ASN A 1 79 ? 23.255 -1.202 -30.544 1.00 81.00 79 ASN A C 1
ATOM 644 O O . ASN A 1 79 ? 23.319 -0.025 -30.887 1.00 81.00 79 ASN A O 1
ATOM 648 N N . LEU A 1 80 ? 23.716 -1.607 -29.359 1.00 70.06 80 LEU A N 1
ATOM 649 C CA . LEU A 1 80 ? 24.336 -0.699 -28.385 1.00 70.06 80 LEU A CA 1
ATOM 650 C C . LEU A 1 80 ? 25.570 0.038 -28.938 1.00 70.06 80 LEU A C 1
ATOM 652 O O . LEU A 1 80 ? 25.854 1.155 -28.515 1.00 70.06 80 LEU A O 1
ATOM 656 N N . SER A 1 81 ? 26.267 -0.567 -29.903 1.00 73.69 81 SER A N 1
ATOM 657 C CA . SER A 1 81 ? 27.421 0.009 -30.604 1.00 73.69 81 SER A CA 1
ATOM 658 C C . SER A 1 81 ? 27.077 1.154 -31.551 1.00 73.69 81 SER A C 1
ATOM 660 O O . SER A 1 81 ? 27.979 1.855 -32.000 1.00 73.69 81 SER A O 1
ATOM 662 N N . ASP A 1 82 ? 25.795 1.343 -31.877 1.00 73.06 82 ASP A N 1
ATOM 663 C CA . ASP A 1 82 ? 25.355 2.437 -32.750 1.00 73.06 82 ASP A CA 1
ATOM 664 C C . ASP A 1 82 ? 25.464 3.796 -32.034 1.00 73.06 82 ASP A C 1
ATOM 666 O O . ASP A 1 82 ? 25.438 4.859 -32.658 1.00 73.06 82 ASP A O 1
ATOM 670 N N . PHE A 1 83 ? 25.646 3.778 -30.712 1.00 74.88 83 PHE A N 1
ATOM 671 C CA . PHE A 1 83 ? 25.941 4.960 -29.921 1.00 74.88 83 PHE A CA 1
ATOM 672 C C . PHE A 1 83 ? 27.452 5.205 -29.832 1.00 74.88 83 PHE A C 1
ATOM 674 O O . PHE A 1 83 ? 28.213 4.343 -29.406 1.00 74.88 83 PHE A O 1
ATOM 681 N N . LYS A 1 84 ? 27.888 6.437 -30.134 1.00 72.31 84 LYS A N 1
ATOM 682 C CA . LYS A 1 84 ? 29.306 6.849 -30.053 1.00 72.31 84 LYS A CA 1
ATOM 683 C C . LYS A 1 84 ? 29.929 6.744 -28.652 1.00 72.31 84 LYS A C 1
ATOM 685 O O . LYS A 1 84 ? 31.150 6.722 -28.547 1.00 72.31 84 LYS A O 1
ATOM 690 N N . ASN A 1 85 ? 29.126 6.756 -27.588 1.00 77.81 85 ASN A N 1
ATOM 691 C CA . ASN A 1 85 ? 29.598 6.687 -26.206 1.00 77.81 85 ASN A CA 1
ATOM 692 C C . ASN A 1 85 ? 28.688 5.762 -25.379 1.00 77.81 85 ASN A C 1
ATOM 694 O O . ASN A 1 85 ? 27.502 6.047 -25.178 1.00 77.81 85 ASN A O 1
ATOM 698 N N . GLU A 1 86 ? 29.278 4.677 -24.874 1.00 67.88 86 GLU A N 1
ATOM 699 C CA . GLU A 1 86 ? 28.601 3.609 -24.127 1.00 67.88 86 GLU A CA 1
ATOM 700 C C . GLU A 1 86 ? 27.975 4.084 -22.801 1.00 67.88 86 GLU A C 1
ATOM 702 O O . GLU A 1 86 ? 26.920 3.598 -22.389 1.00 67.88 86 GLU A O 1
ATOM 707 N N . GLY A 1 87 ? 28.564 5.086 -22.140 1.00 74.38 87 GLY A N 1
ATOM 708 C CA . GLY A 1 87 ? 27.990 5.668 -20.923 1.00 74.38 87 GLY A CA 1
ATOM 709 C C . GLY A 1 87 ? 26.720 6.470 -21.216 1.00 74.38 87 GLY A C 1
ATOM 710 O O . GLY A 1 87 ? 25.714 6.351 -20.514 1.00 74.38 87 GLY A O 1
ATOM 711 N N . THR A 1 88 ? 26.730 7.250 -22.302 1.00 73.88 88 THR A N 1
ATOM 712 C CA . THR A 1 88 ? 25.559 8.045 -22.709 1.00 73.88 88 THR A CA 1
ATOM 713 C C . THR A 1 88 ? 24.412 7.186 -23.237 1.00 73.88 88 THR A C 1
ATOM 715 O O . THR A 1 88 ? 23.251 7.499 -22.973 1.00 73.88 88 THR A O 1
ATOM 718 N N . SER A 1 89 ? 24.713 6.080 -23.924 1.00 71.81 89 SER A N 1
ATOM 719 C CA . SER A 1 89 ? 23.694 5.147 -24.417 1.00 71.81 89 SER A CA 1
ATOM 720 C C . SER A 1 89 ? 22.996 4.417 -23.279 1.00 71.81 89 SER A C 1
ATOM 722 O O . SER A 1 89 ? 21.769 4.325 -23.259 1.00 71.81 89 SER A O 1
ATOM 724 N N . THR A 1 90 ? 23.764 3.989 -22.278 1.00 74.94 90 THR A N 1
ATOM 725 C CA . THR A 1 90 ? 23.231 3.342 -21.078 1.00 74.94 90 THR A CA 1
ATOM 726 C C . THR A 1 90 ? 22.280 4.275 -20.324 1.00 74.94 90 THR A C 1
ATOM 728 O O . THR A 1 90 ? 21.163 3.877 -19.993 1.00 74.94 90 THR A O 1
ATOM 731 N N . LEU A 1 91 ? 22.662 5.542 -20.119 1.00 79.50 91 LEU A N 1
ATOM 732 C CA . LEU A 1 91 ? 21.796 6.540 -19.475 1.00 79.50 91 LEU A CA 1
ATOM 733 C C . LEU A 1 91 ? 20.514 6.813 -20.270 1.00 79.50 91 LEU A C 1
ATOM 735 O O . LEU A 1 91 ? 19.435 6.901 -19.680 1.00 79.50 91 LEU A O 1
ATOM 739 N N . PHE A 1 92 ? 20.613 6.910 -21.598 1.00 83.62 92 PHE A N 1
ATOM 740 C CA . PHE A 1 92 ? 19.452 7.088 -22.468 1.00 83.62 92 PHE A CA 1
ATOM 741 C C . PHE A 1 92 ? 18.466 5.915 -22.351 1.00 83.62 92 PHE A C 1
ATOM 743 O O . PHE A 1 92 ? 17.269 6.132 -22.151 1.00 83.62 92 PHE A O 1
ATOM 750 N N . ILE A 1 93 ? 18.966 4.675 -22.401 1.00 83.94 93 ILE A N 1
ATOM 751 C CA . ILE A 1 93 ? 18.140 3.465 -22.270 1.00 83.94 93 ILE A CA 1
ATOM 752 C C . ILE A 1 93 ? 17.478 3.405 -20.888 1.00 83.94 93 ILE A C 1
ATOM 754 O O . ILE A 1 93 ? 16.292 3.092 -20.798 1.00 83.94 93 ILE A O 1
ATOM 758 N N . ILE A 1 94 ? 18.201 3.752 -19.816 1.00 82.12 94 ILE A N 1
ATOM 759 C CA . ILE A 1 94 ? 17.645 3.810 -18.455 1.00 82.12 94 ILE A CA 1
ATOM 760 C C . ILE A 1 94 ? 16.528 4.856 -18.364 1.00 82.12 94 ILE A C 1
ATOM 762 O O . ILE A 1 94 ? 15.446 4.558 -17.855 1.00 82.12 94 ILE A O 1
ATOM 766 N N . MET A 1 95 ? 16.751 6.069 -18.878 1.00 86.25 95 MET A N 1
ATOM 767 C CA . MET A 1 95 ? 15.742 7.131 -18.863 1.00 86.25 95 MET A CA 1
ATOM 768 C C . MET A 1 95 ? 14.479 6.708 -19.623 1.00 86.25 95 MET A C 1
ATOM 770 O O . MET A 1 95 ? 13.361 6.912 -19.141 1.00 86.25 95 MET A O 1
ATOM 774 N N . LEU A 1 96 ? 14.652 6.073 -20.782 1.00 88.56 96 LEU A N 1
ATOM 775 C CA . LEU A 1 96 ? 13.545 5.571 -21.584 1.00 88.56 96 LEU A CA 1
ATOM 776 C C . LEU A 1 96 ? 12.798 4.427 -20.883 1.00 88.56 96 LEU A C 1
ATOM 778 O O . LEU A 1 96 ? 11.566 4.419 -20.877 1.00 88.56 96 LEU A O 1
ATOM 782 N N . ALA A 1 97 ? 13.518 3.505 -20.237 1.00 85.38 97 ALA A N 1
ATOM 783 C CA . ALA A 1 97 ? 12.927 2.434 -19.437 1.00 85.38 97 ALA A CA 1
ATOM 784 C C . ALA A 1 97 ? 12.064 2.997 -18.299 1.00 85.38 97 ALA A C 1
ATOM 786 O O . ALA A 1 97 ? 10.926 2.563 -18.116 1.00 85.38 97 ALA A O 1
ATOM 787 N N . ILE A 1 98 ? 12.567 4.003 -17.573 1.00 85.81 98 ILE A N 1
ATOM 788 C CA . ILE A 1 98 ? 11.834 4.688 -16.496 1.00 85.81 98 ILE A CA 1
ATOM 789 C C . ILE A 1 98 ? 10.580 5.379 -17.044 1.00 85.81 98 ILE A C 1
ATOM 791 O O . ILE A 1 98 ? 9.511 5.305 -16.430 1.00 85.81 98 ILE A O 1
ATOM 795 N N . LEU A 1 99 ? 10.676 6.032 -18.204 1.00 91.06 99 LEU A N 1
ATOM 796 C CA . LEU A 1 99 ? 9.539 6.686 -18.849 1.00 91.06 99 LEU A CA 1
ATOM 797 C C . LEU A 1 99 ? 8.457 5.669 -19.241 1.00 91.06 99 LEU A C 1
ATOM 799 O O . LEU A 1 99 ? 7.301 5.830 -18.846 1.00 91.06 99 LEU A O 1
ATOM 803 N N . ILE A 1 100 ? 8.825 4.594 -19.945 1.00 90.06 100 ILE A N 1
ATOM 804 C CA . ILE A 1 100 ? 7.892 3.528 -20.346 1.00 90.06 100 ILE A CA 1
ATOM 805 C C . ILE A 1 100 ? 7.254 2.898 -19.107 1.00 90.06 100 ILE A C 1
ATOM 807 O O . ILE A 1 100 ? 6.027 2.781 -19.029 1.00 90.06 100 ILE A O 1
ATOM 811 N N . PHE A 1 101 ? 8.067 2.533 -18.117 1.00 89.38 101 PHE A N 1
ATOM 812 C CA . PHE A 1 101 ? 7.590 1.934 -16.879 1.00 89.38 101 PHE A CA 1
ATOM 813 C C . PHE A 1 101 ? 6.607 2.857 -16.150 1.00 89.38 101 PHE A C 1
ATOM 815 O O . PHE A 1 101 ? 5.496 2.438 -15.833 1.00 89.38 101 PHE A O 1
ATOM 822 N N . SER A 1 102 ? 6.968 4.122 -15.927 1.00 87.06 102 SER A N 1
ATOM 823 C CA . SER A 1 102 ? 6.136 5.070 -15.175 1.00 87.06 102 SER A CA 1
ATOM 824 C C . SER A 1 102 ? 4.790 5.354 -15.849 1.00 87.06 102 SER A C 1
ATOM 826 O O . SER A 1 102 ? 3.766 5.413 -15.159 1.00 87.06 102 SER A O 1
ATOM 828 N N . LEU A 1 103 ? 4.753 5.467 -17.181 1.00 91.38 103 LEU A N 1
ATOM 829 C CA . LEU A 1 103 ? 3.513 5.658 -17.940 1.00 91.38 103 LEU A CA 1
ATOM 830 C C . LEU A 1 103 ? 2.588 4.441 -17.837 1.00 91.38 103 LEU A C 1
ATOM 832 O O . LEU A 1 103 ? 1.410 4.587 -17.496 1.00 91.38 103 LEU A O 1
ATOM 836 N N . ASN A 1 104 ? 3.120 3.241 -18.078 1.00 87.44 104 ASN A N 1
ATOM 837 C CA . ASN A 1 104 ? 2.345 2.001 -17.993 1.00 87.44 104 ASN A CA 1
ATOM 838 C C . ASN A 1 104 ? 1.864 1.742 -16.560 1.00 87.44 104 ASN A C 1
ATOM 840 O O . ASN A 1 104 ? 0.698 1.415 -16.330 1.00 87.44 104 ASN A O 1
ATOM 844 N N . PHE A 1 105 ? 2.724 1.984 -15.575 1.00 88.31 105 PHE A N 1
ATOM 845 C CA . PHE A 1 105 ? 2.382 1.860 -14.167 1.00 88.31 105 PHE A CA 1
ATOM 846 C C . PHE A 1 105 ? 1.268 2.830 -13.749 1.00 88.31 105 PHE A C 1
ATOM 848 O O . PHE A 1 105 ? 0.311 2.441 -13.074 1.00 88.31 105 PHE A O 1
ATOM 855 N N . ARG A 1 106 ? 1.326 4.087 -14.207 1.00 88.06 106 ARG A N 1
ATOM 856 C CA . ARG A 1 106 ? 0.259 5.071 -13.981 1.00 88.06 106 ARG A CA 1
ATOM 857 C C . ARG A 1 106 ? -1.069 4.626 -14.595 1.00 88.06 106 ARG A C 1
ATOM 859 O O . ARG A 1 106 ? -2.110 4.807 -13.961 1.00 88.06 106 ARG A O 1
ATOM 866 N N . ALA A 1 107 ? -1.049 4.038 -15.791 1.00 88.88 107 ALA A N 1
ATOM 867 C CA . ALA A 1 107 ? -2.250 3.501 -16.427 1.00 88.88 107 ALA A CA 1
ATOM 868 C C . ALA A 1 107 ? -2.871 2.360 -15.598 1.00 88.88 107 ALA A C 1
ATOM 870 O O . ALA A 1 107 ? -4.080 2.375 -15.351 1.00 88.88 107 ALA A O 1
ATOM 871 N N . ILE A 1 108 ? -2.049 1.441 -15.075 1.00 85.81 108 ILE A N 1
ATOM 872 C CA . ILE A 1 108 ? -2.489 0.360 -14.173 1.00 85.81 108 ILE A CA 1
ATOM 873 C C . ILE A 1 108 ? -3.104 0.929 -12.884 1.00 85.81 108 ILE A C 1
ATOM 875 O O . ILE A 1 108 ? -4.175 0.492 -12.459 1.00 85.81 108 ILE A O 1
ATOM 879 N N . LEU A 1 109 ? -2.485 1.947 -12.277 1.00 85.94 109 LEU A N 1
ATOM 880 C CA . LEU A 1 109 ? -3.041 2.604 -11.088 1.00 85.94 109 LEU A CA 1
ATOM 881 C C . LEU A 1 109 ? -4.415 3.230 -11.365 1.00 85.94 109 LEU A C 1
ATOM 883 O O . LEU A 1 109 ? -5.327 3.115 -10.543 1.00 85.94 109 LEU A O 1
ATOM 887 N N . LYS A 1 110 ? -4.586 3.876 -12.524 1.00 85.44 110 LYS A N 1
ATOM 888 C CA . LYS A 1 110 ? -5.873 4.456 -12.932 1.00 85.44 110 LYS A CA 1
ATOM 889 C C . LYS A 1 110 ? -6.934 3.398 -13.206 1.00 85.44 110 LYS A C 1
ATOM 891 O O . LYS A 1 110 ? -8.082 3.601 -12.815 1.00 85.44 110 LYS A O 1
ATOM 896 N N . PHE A 1 111 ? -6.548 2.262 -13.776 1.00 84.19 111 PHE A N 1
ATOM 897 C CA . PHE A 1 111 ? -7.438 1.116 -13.933 1.00 84.19 111 PHE A CA 1
ATOM 898 C C . PHE A 1 111 ? -7.933 0.587 -12.581 1.00 84.19 111 PHE A C 1
ATOM 900 O O . PHE A 1 111 ? -9.136 0.428 -12.380 1.00 84.19 111 PHE A O 1
ATOM 907 N N . ALA A 1 112 ? -7.025 0.394 -11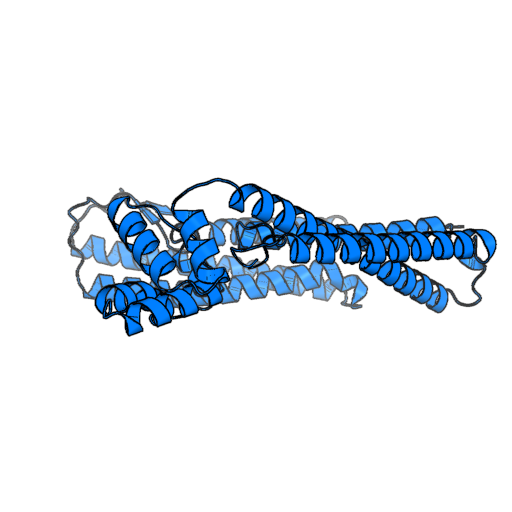.620 1.00 84.44 112 ALA A N 1
ATOM 908 C CA . ALA A 1 112 ? -7.389 -0.053 -10.276 1.00 84.44 112 ALA A CA 1
ATOM 909 C C . ALA A 1 112 ? -8.345 0.935 -9.576 1.00 84.44 112 ALA A C 1
ATOM 911 O O . ALA A 1 112 ? -9.319 0.520 -8.945 1.00 84.44 112 ALA A O 1
ATOM 912 N N . GLN A 1 113 ? -8.113 2.247 -9.726 1.00 83.06 113 GLN A N 1
ATOM 913 C CA . GLN A 1 113 ? -9.014 3.289 -9.212 1.00 83.06 113 GLN A CA 1
ATOM 914 C C . GLN A 1 113 ? -10.399 3.226 -9.866 1.00 83.06 113 GLN A C 1
ATOM 916 O O . GLN A 1 113 ? -11.411 3.305 -9.167 1.00 83.06 113 GLN A O 1
ATOM 921 N N . PHE A 1 114 ? -10.447 3.060 -11.188 1.00 84.62 114 PHE A N 1
ATOM 922 C CA . PHE A 1 114 ? -11.694 2.911 -11.928 1.00 84.62 114 PHE A CA 1
ATOM 923 C C . PHE A 1 114 ? -12.486 1.688 -11.449 1.00 84.62 114 PHE A C 1
ATOM 925 O O . PHE A 1 114 ? -13.645 1.841 -11.066 1.00 84.62 114 PHE A O 1
ATOM 932 N N . LEU A 1 115 ? -11.855 0.510 -11.370 1.00 83.12 115 LEU A N 1
ATOM 933 C CA . LEU A 1 115 ? -12.501 -0.709 -10.874 1.00 83.12 115 LEU A CA 1
ATOM 934 C C . LEU A 1 115 ? -13.054 -0.536 -9.459 1.00 83.12 115 LEU A C 1
ATOM 936 O O . LEU A 1 115 ? -14.193 -0.916 -9.197 1.00 83.12 115 LEU A O 1
ATOM 940 N N . ASN A 1 116 ? -12.286 0.079 -8.557 1.00 83.19 116 ASN A N 1
ATOM 941 C CA . ASN A 1 116 ? -12.755 0.321 -7.197 1.00 83.19 116 ASN A CA 1
ATOM 942 C C . ASN A 1 116 ? -14.012 1.212 -7.184 1.00 83.19 116 ASN A C 1
ATOM 944 O O . ASN A 1 116 ? -14.996 0.897 -6.518 1.00 83.19 116 ASN A O 1
ATOM 948 N N . HIS A 1 117 ? -14.031 2.286 -7.979 1.00 82.69 117 HIS A N 1
ATOM 949 C CA . HIS A 1 117 ? -15.212 3.144 -8.095 1.00 82.69 117 HIS A CA 1
ATOM 950 C C . HIS A 1 117 ? -16.407 2.449 -8.758 1.00 82.69 117 HIS A C 1
ATOM 952 O O . HIS A 1 117 ? -17.540 2.705 -8.350 1.00 82.69 117 HIS A O 1
ATOM 958 N N . VAL A 1 118 ? -16.183 1.551 -9.721 1.00 83.00 118 VAL A N 1
ATOM 959 C CA . VAL A 1 118 ? -17.241 0.715 -10.314 1.00 83.00 118 VAL A CA 1
ATOM 960 C C . VAL A 1 118 ? -17.853 -0.205 -9.258 1.00 83.00 118 VAL A C 1
ATOM 962 O O . VAL A 1 118 ? -19.074 -0.230 -9.105 1.00 83.00 118 VAL A O 1
ATOM 965 N N . VAL A 1 119 ? -17.024 -0.913 -8.487 1.00 83.25 119 VAL A N 1
ATOM 966 C CA . VAL A 1 119 ? -17.490 -1.806 -7.414 1.00 83.25 119 VAL A CA 1
ATOM 967 C C . VAL A 1 119 ? -18.262 -1.023 -6.351 1.00 83.25 119 VAL A C 1
ATOM 969 O O . VAL A 1 119 ? -19.347 -1.447 -5.952 1.00 83.25 119 VAL A O 1
ATOM 972 N N . LEU A 1 120 ? -17.755 0.142 -5.932 1.00 81.31 120 LEU A N 1
ATOM 973 C CA . LEU A 1 120 ? -18.449 1.022 -4.988 1.00 81.31 120 LEU A CA 1
ATOM 974 C C . LEU A 1 120 ? -19.797 1.496 -5.539 1.00 81.31 120 LEU A C 1
ATOM 976 O O . LEU A 1 120 ? -20.801 1.404 -4.838 1.00 81.31 120 LEU A O 1
ATOM 980 N N . TYR A 1 121 ? -19.845 1.948 -6.792 1.00 83.19 121 TYR A N 1
ATOM 981 C CA . TYR A 1 121 ? -21.081 2.397 -7.434 1.00 83.19 121 TYR A CA 1
ATOM 982 C C . TYR A 1 121 ? -22.135 1.283 -7.514 1.00 83.19 121 TYR A C 1
ATOM 984 O O . TYR A 1 121 ? -23.297 1.502 -7.170 1.00 83.19 121 TYR A O 1
ATOM 992 N N . ILE A 1 122 ? -21.735 0.070 -7.910 1.00 82.75 122 ILE A N 1
ATOM 993 C CA . ILE A 1 122 ? -22.629 -1.098 -7.945 1.00 82.75 122 ILE A CA 1
ATOM 994 C C . ILE A 1 122 ? -23.095 -1.461 -6.530 1.00 82.75 122 ILE A C 1
ATOM 996 O O . ILE A 1 122 ? -24.271 -1.759 -6.324 1.00 82.75 122 ILE A O 1
ATOM 1000 N N . SER A 1 123 ? -22.193 -1.413 -5.548 1.00 82.44 123 SER A N 1
ATOM 1001 C CA . SER A 1 123 ? -22.522 -1.690 -4.149 1.00 82.44 123 SER A CA 1
ATOM 1002 C C . SER A 1 123 ? -23.545 -0.697 -3.595 1.00 82.44 123 SER A C 1
ATOM 1004 O O . SER A 1 123 ? -24.495 -1.119 -2.937 1.00 82.44 123 SER A O 1
ATOM 1006 N N . LEU A 1 124 ? -23.404 0.596 -3.910 1.00 83.25 124 LEU A N 1
ATOM 1007 C CA . LEU A 1 124 ? -24.307 1.665 -3.466 1.00 83.25 124 LEU A CA 1
ATOM 1008 C C . LEU A 1 124 ? -25.720 1.534 -4.041 1.00 83.25 124 LEU A C 1
ATOM 1010 O O . LEU A 1 124 ? -26.673 1.889 -3.362 1.00 83.25 124 LEU A O 1
ATOM 1014 N N . LYS A 1 125 ? -25.889 0.944 -5.234 1.00 83.69 125 LYS A N 1
ATOM 1015 C CA . LYS A 1 125 ? -27.226 0.683 -5.802 1.00 83.69 125 LYS A CA 1
ATOM 1016 C C . LYS A 1 125 ? -28.075 -0.294 -4.983 1.00 83.69 125 LYS A C 1
ATOM 1018 O O . LYS A 1 125 ? -29.282 -0.369 -5.201 1.00 83.69 125 LYS A O 1
ATOM 1023 N N . LYS A 1 126 ? -27.476 -1.073 -4.077 1.00 85.38 126 LYS A N 1
ATOM 1024 C CA . LYS A 1 126 ? -28.235 -1.976 -3.205 1.00 85.38 126 LYS A CA 1
ATOM 1025 C C . LYS A 1 126 ? -29.021 -1.154 -2.184 1.00 85.38 126 LYS A C 1
ATOM 1027 O O . LYS A 1 126 ? -28.418 -0.401 -1.423 1.00 85.38 126 LYS A O 1
ATOM 1032 N N . ASN A 1 127 ? -30.334 -1.361 -2.124 1.00 80.88 127 ASN A N 1
ATOM 1033 C CA . ASN A 1 127 ? -31.197 -0.725 -1.133 1.00 80.88 127 ASN A CA 1
ATOM 1034 C C . ASN A 1 127 ? -30.976 -1.361 0.249 1.00 80.88 127 ASN A C 1
ATOM 1036 O O . ASN A 1 127 ? -31.520 -2.420 0.554 1.00 80.88 127 ASN A O 1
ATOM 1040 N N . ASN A 1 128 ? -30.123 -0.746 1.063 1.00 85.62 128 ASN A N 1
ATOM 1041 C CA . ASN A 1 128 ? -29.903 -1.122 2.455 1.00 85.62 128 ASN A CA 1
ATOM 1042 C C . ASN A 1 128 ? -29.664 0.137 3.296 1.00 85.62 128 ASN A C 1
ATOM 1044 O O . ASN A 1 128 ? -29.263 1.176 2.774 1.00 85.62 128 ASN A O 1
ATOM 1048 N N . ILE A 1 129 ? -29.881 0.029 4.608 1.00 83.12 129 ILE A N 1
ATOM 1049 C CA . ILE A 1 129 ? -29.840 1.167 5.540 1.00 83.12 129 ILE A CA 1
ATOM 1050 C C . ILE A 1 129 ? -28.470 1.875 5.496 1.00 83.12 129 ILE A C 1
ATOM 1052 O O . ILE A 1 129 ? -28.393 3.102 5.511 1.00 83.12 129 ILE A O 1
ATOM 1056 N N . SER A 1 130 ? -27.377 1.115 5.357 1.00 84.50 130 SER A N 1
ATOM 1057 C CA . SER A 1 130 ? -26.019 1.664 5.251 1.00 84.50 130 SER A CA 1
ATOM 1058 C C . SER A 1 130 ? -25.817 2.527 4.000 1.00 84.50 130 SER A C 1
ATOM 1060 O O . SER A 1 130 ? -25.258 3.620 4.082 1.00 84.50 130 SER A O 1
ATOM 1062 N N . ASN A 1 131 ? -26.277 2.062 2.841 1.00 85.06 131 ASN A N 1
ATOM 1063 C CA . ASN A 1 131 ? -26.184 2.785 1.578 1.00 85.06 131 ASN A CA 1
ATOM 1064 C C . ASN A 1 131 ? -27.152 3.966 1.539 1.00 85.06 131 ASN A C 1
ATOM 1066 O O . ASN A 1 131 ? -26.777 5.030 1.052 1.00 85.06 131 ASN A O 1
ATOM 1070 N N . ASN A 1 132 ? -28.350 3.817 2.105 1.00 86.50 132 ASN A N 1
ATOM 1071 C CA . ASN A 1 132 ? -29.329 4.896 2.217 1.00 86.50 132 ASN A CA 1
ATOM 1072 C C . ASN A 1 132 ? -28.781 6.041 3.077 1.00 86.50 132 ASN A C 1
ATOM 1074 O O . ASN A 1 132 ? -28.872 7.196 2.666 1.00 86.50 132 ASN A O 1
ATOM 1078 N N . LEU A 1 133 ? -28.087 5.729 4.182 1.00 88.12 133 LEU A N 1
ATOM 1079 C CA . LEU A 1 133 ? -27.347 6.735 4.946 1.00 88.12 133 LEU A CA 1
ATOM 1080 C C . LEU A 1 133 ? -26.294 7.440 4.076 1.00 88.12 133 LEU A C 1
ATOM 1082 O O . LEU A 1 133 ? -26.210 8.665 4.089 1.00 88.12 133 LEU A O 1
ATOM 1086 N N . LYS A 1 134 ? -25.498 6.697 3.296 1.00 86.94 134 LYS A N 1
ATOM 1087 C CA . LYS A 1 134 ? -24.476 7.300 2.417 1.00 86.94 134 LYS A CA 1
ATOM 1088 C C . LYS A 1 134 ? -25.087 8.193 1.335 1.00 86.94 134 LYS A C 1
ATOM 1090 O O . LYS A 1 134 ? -24.532 9.250 1.050 1.00 86.94 134 LYS A O 1
ATOM 1095 N N . HIS A 1 135 ? -26.225 7.804 0.759 1.00 88.25 135 HIS A N 1
ATOM 1096 C CA . HIS A 1 135 ? -26.973 8.634 -0.187 1.00 88.25 135 HIS A CA 1
ATOM 1097 C C . HIS A 1 135 ? -27.513 9.907 0.476 1.00 88.25 135 HIS A C 1
ATOM 1099 O O . HIS A 1 135 ? -27.345 10.989 -0.086 1.00 88.25 135 HIS A O 1
ATOM 1105 N N . ALA A 1 136 ? -28.086 9.803 1.678 1.00 87.62 136 ALA A N 1
ATOM 1106 C CA . ALA A 1 136 ? -28.585 10.954 2.427 1.00 87.62 136 ALA A CA 1
ATOM 1107 C C . ALA A 1 136 ? -27.454 11.935 2.787 1.00 87.62 136 ALA A C 1
ATOM 1109 O O . ALA A 1 136 ? -27.580 13.137 2.552 1.00 87.62 136 ALA A O 1
ATOM 1110 N N . ILE A 1 137 ? -26.301 11.423 3.241 1.00 88.19 137 ILE A N 1
ATOM 1111 C CA . ILE A 1 137 ? -25.094 12.227 3.504 1.00 88.19 137 ILE A CA 1
ATOM 1112 C C . ILE A 1 137 ? -24.611 12.926 2.225 1.00 88.19 137 ILE A C 1
ATOM 1114 O O . ILE A 1 137 ? -24.335 14.126 2.245 1.00 88.19 137 ILE A O 1
ATOM 1118 N N . ALA A 1 138 ? -24.524 12.204 1.104 1.00 86.12 138 ALA A N 1
ATOM 1119 C CA . ALA A 1 138 ? -24.048 12.763 -0.160 1.00 86.12 138 ALA A CA 1
ATOM 1120 C C . ALA A 1 138 ? -24.976 13.852 -0.723 1.00 86.12 138 ALA A C 1
ATOM 1122 O O . ALA A 1 138 ? -24.494 14.833 -1.294 1.00 86.12 138 ALA A O 1
ATOM 1123 N N . ASN A 1 139 ? -26.288 13.694 -0.537 1.00 87.62 139 ASN A N 1
ATOM 1124 C CA . ASN A 1 139 ? -27.300 14.656 -0.971 1.00 87.62 139 ASN A CA 1
ATOM 1125 C C . ASN A 1 139 ? -27.543 15.781 0.047 1.00 87.62 139 ASN A C 1
ATOM 1127 O O . ASN A 1 139 ? -28.281 16.712 -0.262 1.00 87.62 139 ASN A O 1
ATOM 1131 N N . LYS A 1 140 ? -26.908 15.721 1.228 1.00 86.81 140 LYS A N 1
ATOM 1132 C CA . LYS A 1 140 ? -27.129 16.639 2.359 1.00 86.81 140 LYS A CA 1
ATOM 1133 C C . LYS A 1 140 ? -28.594 16.683 2.821 1.00 86.81 140 LYS A C 1
ATOM 1135 O O . LYS A 1 140 ? -29.084 17.727 3.240 1.00 86.81 140 LYS A O 1
ATOM 1140 N N . ASP A 1 141 ? -29.280 15.548 2.738 1.00 91.25 141 ASP A N 1
ATOM 1141 C CA . ASP A 1 141 ? -30.652 15.384 3.214 1.00 91.25 141 ASP A CA 1
ATOM 1142 C C . ASP A 1 141 ? -30.645 15.156 4.733 1.00 91.25 141 ASP A C 1
ATOM 1144 O O . ASP A 1 141 ? -30.407 14.045 5.206 1.00 91.25 141 ASP A O 1
ATOM 1148 N N . GLU A 1 142 ? -30.858 16.225 5.504 1.00 89.38 142 GLU A N 1
ATOM 1149 C CA . GLU A 1 142 ? -30.790 16.189 6.970 1.00 89.38 142 GLU A CA 1
ATOM 1150 C C . GLU A 1 142 ? -31.791 15.198 7.582 1.00 89.38 142 GLU A C 1
ATOM 1152 O O . GLU A 1 142 ? -31.436 14.453 8.498 1.00 89.38 142 GLU A O 1
ATOM 1157 N N . GLN A 1 143 ? -33.015 15.132 7.052 1.00 89.62 143 GLN A N 1
ATOM 1158 C CA . GLN A 1 143 ? -34.041 14.226 7.561 1.00 89.62 143 GLN A CA 1
ATOM 1159 C C . GLN A 1 143 ? -33.677 12.767 7.259 1.00 89.62 143 GLN A C 1
ATOM 1161 O O . GLN A 1 143 ? -33.668 11.929 8.167 1.00 89.62 143 GLN A O 1
ATOM 1166 N N . GLY A 1 144 ? -33.261 12.485 6.021 1.00 89.38 144 GLY A N 1
ATOM 1167 C CA . GLY A 1 144 ? -32.782 11.161 5.627 1.00 89.38 144 GLY A CA 1
ATOM 1168 C C . GLY A 1 144 ? -31.550 10.705 6.421 1.00 89.38 144 GLY A C 1
ATOM 1169 O O . GLY A 1 144 ? -31.426 9.519 6.738 1.00 89.38 144 GLY A O 1
ATOM 1170 N N . ILE A 1 145 ? -30.648 11.619 6.799 1.00 90.94 145 ILE A N 1
ATOM 1171 C CA . ILE A 1 145 ? -29.487 11.305 7.648 1.00 90.94 145 ILE A CA 1
ATOM 1172 C C . ILE A 1 145 ? -29.945 10.840 9.037 1.00 90.94 145 ILE A C 1
ATOM 1174 O O . ILE A 1 145 ? -29.471 9.810 9.524 1.00 90.94 145 ILE A O 1
ATOM 1178 N N . ILE A 1 146 ? -30.874 11.565 9.664 1.00 90.94 146 ILE A N 1
ATOM 1179 C CA . ILE A 1 146 ? -31.362 11.259 11.018 1.00 90.94 146 ILE A CA 1
ATOM 1180 C C . ILE A 1 146 ? -32.127 9.935 11.038 1.00 90.94 146 ILE A C 1
ATOM 1182 O O . ILE A 1 146 ? -31.892 9.100 11.915 1.00 90.94 146 ILE A O 1
ATOM 1186 N N . GLU A 1 147 ? -33.030 9.729 10.079 1.00 91.50 147 GLU A N 1
ATOM 1187 C CA . GLU A 1 147 ? -33.842 8.512 9.986 1.00 91.50 147 GLU A CA 1
ATOM 1188 C C . GLU A 1 147 ? -32.960 7.271 9.807 1.00 91.50 147 GLU A C 1
ATOM 1190 O O . GLU A 1 147 ? -33.061 6.316 10.582 1.00 91.50 147 GLU A O 1
ATOM 1195 N N . ASN A 1 148 ? -32.014 7.310 8.863 1.00 89.75 148 ASN A N 1
ATOM 1196 C CA . ASN A 1 148 ? -31.111 6.183 8.640 1.00 89.75 148 ASN A CA 1
ATOM 1197 C C . ASN A 1 148 ? -30.125 5.980 9.802 1.00 89.75 148 ASN A C 1
ATOM 1199 O O . ASN A 1 148 ? -29.802 4.836 10.127 1.00 89.75 148 ASN A O 1
ATOM 1203 N N . HIS A 1 149 ? -29.673 7.046 10.473 1.00 88.81 149 HIS A N 1
ATOM 1204 C CA . HIS A 1 149 ? -28.819 6.919 11.658 1.00 88.81 149 HIS A CA 1
ATOM 1205 C C . HIS A 1 149 ? -29.534 6.195 12.812 1.00 88.81 149 HIS A C 1
ATOM 1207 O O . HIS A 1 149 ? -28.957 5.286 13.415 1.00 88.81 149 HIS A O 1
ATOM 1213 N N . LYS A 1 150 ? -30.806 6.531 13.077 1.00 88.31 150 LYS A N 1
ATOM 1214 C CA . LYS A 1 150 ? -31.627 5.838 14.086 1.00 88.31 150 LYS A CA 1
ATOM 1215 C C . LYS A 1 150 ? -31.774 4.349 13.766 1.00 88.31 150 LYS A C 1
ATOM 1217 O O . LYS A 1 150 ? -31.576 3.518 14.649 1.00 88.31 150 LYS A O 1
ATOM 1222 N N . LEU A 1 151 ? -32.054 4.015 12.506 1.00 87.31 151 LEU A N 1
ATOM 1223 C CA . LEU A 1 151 ? -32.180 2.627 12.049 1.00 87.31 151 LEU A CA 1
ATOM 1224 C C . LEU A 1 151 ? -30.864 1.841 12.184 1.00 87.31 151 LEU A C 1
ATOM 1226 O O . LEU A 1 151 ? -30.872 0.671 12.565 1.00 87.31 151 LEU A O 1
ATOM 1230 N N . ILE A 1 152 ? -29.718 2.477 11.928 1.00 86.38 152 ILE A N 1
ATOM 1231 C CA . ILE A 1 152 ? -28.394 1.862 12.131 1.00 86.38 152 ILE A CA 1
ATOM 1232 C C . ILE A 1 152 ? -28.156 1.539 13.606 1.00 86.38 152 ILE A C 1
ATOM 1234 O O . ILE A 1 152 ? -27.716 0.435 13.925 1.00 86.38 152 ILE A O 1
ATOM 1238 N N . LYS A 1 153 ? -28.495 2.468 14.507 1.00 82.94 153 LYS A N 1
ATOM 1239 C CA . LYS A 1 153 ? -28.354 2.274 15.957 1.00 82.94 153 LYS A CA 1
ATOM 1240 C C . LYS A 1 153 ? -29.236 1.135 16.483 1.00 82.94 153 LYS A C 1
ATOM 1242 O O . LYS A 1 153 ? -28.859 0.466 17.433 1.00 82.94 153 LYS A O 1
ATOM 1247 N N . GLN A 1 154 ? -30.385 0.897 15.852 1.00 83.19 154 GLN A N 1
ATOM 1248 C CA . GLN A 1 154 ? -31.295 -0.200 16.203 1.00 83.19 154 GLN A CA 1
ATOM 1249 C C . GLN A 1 154 ? -30.851 -1.569 15.669 1.00 83.19 154 GLN A C 1
ATOM 1251 O O . GLN A 1 154 ? -31.317 -2.589 16.164 1.00 83.19 154 GLN A O 1
ATOM 1256 N N . THR A 1 155 ? -29.985 -1.608 14.654 1.00 76.25 155 THR A N 1
ATOM 1257 C CA . THR A 1 155 ? -29.622 -2.844 13.936 1.00 76.25 155 THR A CA 1
ATOM 1258 C C . THR A 1 155 ? -28.198 -3.328 14.219 1.00 76.25 155 THR A C 1
ATOM 1260 O O . THR A 1 155 ? -27.749 -4.273 13.573 1.00 76.25 155 THR A O 1
ATOM 1263 N N . ASP A 1 156 ? -27.468 -2.682 15.141 1.00 67.12 156 ASP A N 1
ATOM 1264 C CA . ASP A 1 156 ? -26.041 -2.926 15.439 1.00 67.12 156 ASP A CA 1
ATOM 1265 C C . ASP A 1 156 ? -25.131 -2.958 14.188 1.00 67.12 156 ASP A C 1
ATOM 1267 O O . ASP A 1 156 ? -24.012 -3.488 14.178 1.00 67.12 156 ASP A O 1
ATOM 1271 N N . MET A 1 157 ? -25.596 -2.355 13.090 1.00 73.38 157 MET A N 1
ATOM 1272 C CA . MET A 1 157 ? -24.934 -2.432 11.798 1.00 73.38 157 MET A CA 1
ATOM 1273 C C . MET A 1 157 ? -23.748 -1.466 11.762 1.00 73.38 157 MET A C 1
ATOM 1275 O O . MET A 1 157 ? -23.899 -0.247 11.828 1.00 73.38 157 MET A O 1
ATOM 1279 N N . LYS A 1 158 ? -22.532 -1.990 11.590 1.00 71.38 158 LYS A N 1
ATOM 1280 C CA . LYS A 1 158 ? -21.342 -1.143 11.425 1.00 71.38 158 LYS A CA 1
ATOM 1281 C C . LYS A 1 158 ? -21.304 -0.540 10.023 1.00 71.38 158 LYS A C 1
ATOM 1283 O O . LYS A 1 158 ? -21.134 -1.255 9.037 1.00 71.38 158 LYS A O 1
ATOM 1288 N N . VAL A 1 159 ? -21.404 0.787 9.938 1.00 74.62 159 VAL A N 1
ATOM 1289 C CA . VAL A 1 159 ? -21.290 1.524 8.673 1.00 74.62 159 VAL A CA 1
ATOM 1290 C C . VAL A 1 159 ? -19.906 2.143 8.535 1.00 74.62 159 VAL A C 1
ATOM 1292 O O . VAL A 1 159 ? -19.491 2.975 9.336 1.00 74.62 159 VAL A O 1
ATOM 1295 N N . ASN A 1 160 ? -19.198 1.761 7.474 1.00 73.50 160 ASN A N 1
ATOM 1296 C CA . ASN A 1 160 ? -17.921 2.374 7.123 1.00 73.50 160 ASN A CA 1
ATOM 1297 C C . ASN A 1 160 ? -18.156 3.709 6.400 1.00 73.50 160 ASN A C 1
ATOM 1299 O O . ASN A 1 160 ? -18.569 3.726 5.233 1.00 73.50 160 ASN A O 1
ATOM 1303 N N . LEU A 1 161 ? -17.856 4.811 7.088 1.00 75.69 161 LEU A N 1
ATOM 1304 C CA . LEU A 1 161 ? -17.860 6.175 6.557 1.00 75.69 161 LEU A CA 1
ATOM 1305 C C . LEU A 1 161 ? -16.425 6.692 6.405 1.00 75.69 161 LEU A C 1
ATOM 1307 O O . LEU A 1 161 ? -15.527 6.342 7.173 1.00 75.69 161 LEU A O 1
ATOM 1311 N N . SER A 1 162 ? -16.203 7.514 5.386 1.00 73.31 162 SER A N 1
ATOM 1312 C CA . SER A 1 162 ? -14.981 8.301 5.226 1.00 73.31 162 SER A CA 1
ATOM 1313 C C . SER A 1 162 ? -14.976 9.497 6.177 1.00 73.31 162 SER A C 1
ATOM 1315 O O . SER A 1 162 ? -16.020 9.915 6.660 1.00 73.31 162 SER A O 1
ATOM 1317 N N . ASN A 1 163 ? -13.805 10.096 6.409 1.00 74.00 163 ASN A N 1
ATOM 1318 C CA . ASN A 1 163 ? -13.675 11.245 7.311 1.00 74.00 163 ASN A CA 1
ATOM 1319 C C . ASN A 1 163 ? -14.613 12.406 6.937 1.00 74.00 163 ASN A C 1
ATOM 1321 O O . ASN A 1 163 ? -15.205 13.009 7.822 1.00 74.00 163 ASN A O 1
ATOM 1325 N N . GLU A 1 164 ? -14.766 12.703 5.642 1.00 76.62 164 GLU A N 1
ATOM 1326 C CA . GLU A 1 164 ? -15.681 13.751 5.166 1.00 76.62 164 GLU A CA 1
ATOM 1327 C C . GLU A 1 164 ? -17.145 13.408 5.480 1.00 76.62 164 GLU A C 1
ATOM 1329 O O . GLU A 1 164 ? -17.877 14.243 6.003 1.00 76.62 164 GLU A O 1
ATOM 1334 N N . GLU A 1 165 ? -17.564 12.168 5.209 1.00 81.44 165 GLU A N 1
ATOM 1335 C CA . GLU A 1 165 ? -18.924 11.699 5.506 1.00 81.44 165 GLU A CA 1
ATOM 1336 C C . GLU A 1 165 ? -19.195 11.697 7.015 1.00 81.44 165 GLU A C 1
ATOM 1338 O O . GLU A 1 165 ? -20.275 12.097 7.440 1.00 81.44 165 GLU A O 1
ATOM 1343 N N . THR A 1 166 ? -18.204 11.317 7.829 1.00 83.25 166 THR A N 1
ATOM 1344 C CA . THR A 1 166 ? -18.284 11.377 9.292 1.00 83.25 166 THR A CA 1
ATOM 1345 C C . THR A 1 166 ? -18.451 12.811 9.782 1.00 83.25 166 THR A C 1
ATOM 1347 O O . THR A 1 166 ? -19.260 13.032 10.673 1.00 83.25 166 THR A O 1
ATOM 1350 N N . ILE A 1 167 ? -17.746 13.790 9.202 1.00 83.62 167 ILE A N 1
ATOM 1351 C CA . ILE A 1 167 ? -17.896 15.211 9.566 1.00 83.62 167 ILE A CA 1
ATOM 1352 C C . ILE A 1 167 ? -19.301 15.720 9.225 1.00 83.62 167 ILE A C 1
ATOM 1354 O O . ILE A 1 167 ? -19.920 16.406 10.034 1.00 83.62 167 ILE A O 1
ATOM 1358 N N . ILE A 1 168 ? -19.818 15.385 8.040 1.00 86.31 168 ILE A N 1
ATOM 1359 C CA . ILE A 1 168 ? -21.171 15.794 7.629 1.00 86.31 168 ILE A CA 1
ATOM 1360 C C . ILE A 1 168 ? -22.218 15.159 8.551 1.00 86.31 168 ILE A C 1
ATOM 1362 O O . ILE A 1 168 ? -23.137 15.843 9.004 1.00 86.31 168 ILE A O 1
ATOM 1366 N N . LEU A 1 169 ? -22.055 13.872 8.871 1.00 89.00 169 LEU A N 1
ATOM 1367 C CA . LEU A 1 169 ? -22.927 13.160 9.799 1.00 89.00 169 LEU A CA 1
ATOM 1368 C C . LEU A 1 169 ? -22.891 13.789 11.197 1.00 89.00 169 LEU A C 1
ATOM 1370 O O . LEU A 1 169 ? -23.944 14.112 11.737 1.00 89.00 169 LEU A O 1
ATOM 1374 N N . THR A 1 170 ? -21.709 14.004 11.779 1.00 87.12 170 THR A N 1
ATOM 1375 C CA . THR A 1 170 ? -21.591 14.564 13.134 1.00 87.12 170 THR A CA 1
ATOM 1376 C C . THR A 1 170 ? -22.094 16.001 13.211 1.00 87.12 170 THR A C 1
ATOM 1378 O O . THR A 1 170 ? -22.737 16.354 14.197 1.00 87.12 170 THR A O 1
ATOM 1381 N N . ALA A 1 171 ? -21.887 16.811 12.169 1.00 86.50 171 ALA A N 1
ATOM 1382 C CA . ALA A 1 171 ? -22.459 18.153 12.083 1.00 86.50 171 ALA A CA 1
ATOM 1383 C C . ALA A 1 171 ? -23.998 18.116 12.058 1.00 86.50 171 ALA A C 1
ATOM 1385 O O . ALA A 1 171 ? -24.645 18.851 12.805 1.00 86.50 171 ALA A O 1
ATOM 1386 N N . CYS A 1 172 ? -24.588 17.227 11.250 1.00 89.62 172 CYS A N 1
ATOM 1387 C CA . CYS A 1 172 ? -26.039 17.049 11.176 1.00 89.62 172 CYS A CA 1
ATOM 1388 C C . CYS A 1 172 ? -26.626 16.562 12.514 1.00 89.62 172 CYS A C 1
ATOM 1390 O O . CYS A 1 172 ? -27.617 17.115 12.994 1.00 89.62 172 CYS A O 1
ATOM 1392 N N . LEU A 1 173 ? -25.978 15.584 13.153 1.00 89.94 173 LEU A N 1
ATOM 1393 C CA . LEU A 1 173 ? -26.383 15.039 14.450 1.00 89.94 173 LEU A CA 1
ATOM 1394 C C . LEU A 1 173 ? -26.272 16.074 15.577 1.00 89.94 173 LEU A C 1
ATOM 1396 O O . LEU A 1 173 ? -27.195 16.200 16.381 1.00 89.94 173 LEU A O 1
ATOM 1400 N N . SER A 1 174 ? -25.191 16.857 15.605 1.00 87.81 174 SER A N 1
ATOM 1401 C CA . SER A 1 174 ? -25.002 17.930 16.587 1.00 87.81 174 SER A CA 1
ATOM 1402 C C . SER A 1 174 ? -26.074 19.012 16.449 1.00 87.81 174 SER A C 1
ATOM 1404 O O . SER A 1 174 ? -26.677 19.405 17.447 1.00 87.81 174 SER A O 1
ATOM 1406 N N . LYS A 1 175 ? -26.389 19.425 15.212 1.00 89.94 175 LYS A N 1
ATOM 1407 C CA . LYS A 1 175 ? -27.459 20.394 14.923 1.00 89.94 175 LYS A CA 1
ATOM 1408 C C . LYS A 1 175 ? -28.829 19.935 15.445 1.00 89.94 175 LYS A C 1
ATOM 1410 O O . LYS A 1 175 ? -29.624 20.767 15.864 1.00 89.94 175 LYS A O 1
ATOM 1415 N N . HIS A 1 176 ? -29.089 18.628 15.448 1.00 87.94 176 HIS A N 1
ATOM 1416 C CA . HIS A 1 176 ? -30.367 18.039 15.865 1.00 87.94 176 HIS A CA 1
ATOM 1417 C C . HIS A 1 176 ? -30.364 17.485 17.300 1.00 87.94 176 HIS A C 1
ATOM 1419 O O . HIS A 1 176 ? -31.278 16.754 17.678 1.00 87.94 176 HIS A O 1
ATOM 1425 N N . GLY A 1 177 ? -29.360 17.829 18.114 1.00 85.75 177 GLY A N 1
ATOM 1426 C CA . GLY A 1 177 ? -29.336 17.509 19.544 1.00 85.75 177 GLY A CA 1
ATOM 1427 C C . GLY A 1 177 ? -28.846 16.101 19.905 1.00 85.75 177 GLY A C 1
ATOM 1428 O O . GLY A 1 177 ? -28.920 15.719 21.072 1.00 85.75 177 GLY A O 1
ATOM 1429 N N . PHE A 1 178 ? -28.284 15.336 18.964 1.00 86.69 178 PHE A N 1
ATOM 1430 C CA . PHE A 1 178 ? -27.708 14.002 19.210 1.00 86.69 178 PHE A CA 1
ATOM 1431 C C . PHE A 1 178 ? -26.263 14.081 19.749 1.00 86.69 178 PHE A C 1
ATOM 1433 O O . PHE A 1 178 ? -25.342 13.439 19.241 1.00 86.69 178 PHE A O 1
ATOM 1440 N N . ASN A 1 179 ? -26.038 14.895 20.784 1.00 81.06 179 ASN A N 1
ATOM 1441 C CA . ASN A 1 179 ? -24.693 15.254 21.260 1.00 81.06 179 ASN A CA 1
ATOM 1442 C C . ASN A 1 179 ? -23.897 14.072 21.844 1.00 81.06 179 ASN A C 1
ATOM 1444 O O . ASN A 1 179 ? -22.679 14.010 21.671 1.00 81.06 179 ASN A O 1
ATOM 1448 N N . GLU A 1 180 ? -24.562 13.114 22.495 1.00 81.00 180 GLU A N 1
ATOM 1449 C CA . GLU A 1 180 ? -23.896 11.912 23.022 1.00 81.00 180 GLU A CA 1
ATOM 1450 C C . GLU A 1 180 ? -23.434 10.967 21.905 1.00 81.00 180 GLU A C 1
ATOM 1452 O O . GLU A 1 180 ? -22.326 10.433 21.964 1.00 81.00 180 GLU A O 1
ATOM 1457 N N . ASP A 1 181 ? -24.224 10.830 20.837 1.00 79.94 181 ASP A N 1
ATOM 1458 C CA . ASP A 1 181 ? -23.849 10.020 19.673 1.00 79.94 181 ASP A CA 1
ATOM 1459 C C . ASP A 1 181 ? -22.649 10.648 18.944 1.00 79.94 181 ASP A C 1
ATOM 1461 O O . ASP A 1 181 ? -21.697 9.958 18.569 1.00 79.94 181 ASP A O 1
ATOM 1465 N N . VAL A 1 182 ? -22.629 11.980 18.834 1.00 81.69 182 VAL A N 1
ATOM 1466 C CA . VAL A 1 182 ? -21.486 12.738 18.302 1.00 81.69 182 VAL A CA 1
ATOM 1467 C C . VAL A 1 182 ? -20.232 12.521 19.153 1.00 81.69 182 VAL A C 1
ATOM 1469 O O . VAL A 1 182 ? -19.160 12.243 18.611 1.00 81.69 182 VAL A O 1
ATOM 1472 N N . LYS A 1 183 ? -20.350 12.590 20.483 1.00 77.81 183 LYS A N 1
ATOM 1473 C CA . LYS A 1 183 ? -19.233 12.365 21.410 1.00 77.81 183 LYS A CA 1
ATOM 1474 C C . LYS A 1 183 ? -18.645 10.961 21.261 1.00 77.81 183 LYS A C 1
ATOM 1476 O O . LYS A 1 183 ? -17.425 10.833 21.176 1.00 77.81 183 LYS A O 1
ATOM 1481 N N . GLN A 1 184 ? -19.485 9.931 21.154 1.00 78.69 184 GLN A N 1
ATOM 1482 C CA . GLN A 1 184 ? -19.047 8.546 20.940 1.00 78.69 184 GLN A CA 1
ATOM 1483 C C . GLN A 1 184 ? -18.363 8.350 19.578 1.00 78.69 184 GLN A C 1
ATOM 1485 O O . GLN A 1 184 ? -17.322 7.694 19.503 1.00 78.69 184 GLN A O 1
ATOM 1490 N N . MET A 1 185 ? -18.888 8.955 18.505 1.00 74.06 185 MET A N 1
ATOM 1491 C CA . MET A 1 185 ? -18.272 8.889 17.170 1.00 74.06 185 MET A CA 1
ATOM 1492 C C . MET A 1 185 ? -16.918 9.604 17.099 1.00 74.06 185 MET A C 1
ATOM 1494 O O . MET A 1 185 ? -16.015 9.166 16.383 1.00 74.06 185 MET A O 1
ATOM 1498 N N . LEU A 1 186 ? -16.772 10.708 17.831 1.00 69.75 186 LEU A N 1
ATOM 1499 C CA . LEU A 1 186 ? -15.576 11.547 17.826 1.00 69.75 186 LEU A CA 1
ATOM 1500 C C . LEU A 1 186 ? -14.503 11.079 18.824 1.00 69.75 186 LEU A C 1
ATOM 1502 O O . LEU A 1 186 ? -13.321 11.365 18.625 1.00 69.75 186 LEU A O 1
ATOM 1506 N N . GLN A 1 187 ? -14.872 10.319 19.858 1.00 66.62 187 GLN A N 1
ATOM 1507 C CA . GLN A 1 187 ? -13.950 9.771 20.859 1.00 66.62 187 GLN A CA 1
ATOM 1508 C C . GLN A 1 187 ? -12.733 9.035 20.253 1.00 66.62 187 GLN A C 1
ATOM 1510 O O . GLN A 1 187 ? -11.611 9.369 20.639 1.00 66.62 187 GLN A O 1
ATOM 1515 N N . PRO A 1 188 ? -12.872 8.119 19.272 1.00 59.78 188 PRO A N 1
ATOM 1516 C CA . PRO A 1 188 ? -11.721 7.474 18.631 1.00 59.78 188 PRO A CA 1
ATOM 1517 C C . PRO A 1 188 ? -10.924 8.392 17.685 1.00 59.78 188 PRO A C 1
ATOM 1519 O O . PRO A 1 188 ? -9.802 8.047 17.322 1.00 59.78 188 PRO A O 1
ATOM 1522 N N . ILE A 1 189 ? -11.481 9.535 17.267 1.00 57.69 189 ILE A N 1
ATOM 1523 C CA . ILE A 1 189 ? -10.822 10.504 16.374 1.00 57.69 189 ILE A CA 1
ATOM 1524 C C . ILE A 1 189 ? -9.964 11.489 17.185 1.00 57.69 189 ILE A C 1
ATOM 1526 O O . ILE A 1 189 ? -8.846 11.800 16.779 1.00 57.69 189 ILE A O 1
ATOM 1530 N N . PHE A 1 190 ? -10.446 11.941 18.350 1.00 48.16 190 PHE A N 1
ATOM 1531 C CA . PHE A 1 190 ? -9.712 12.870 19.221 1.00 48.16 190 PHE A CA 1
ATOM 1532 C C . PHE A 1 190 ? -8.738 12.178 20.186 1.00 48.16 190 PHE A C 1
ATOM 1534 O O . PHE A 1 190 ? -7.708 12.762 20.532 1.00 48.16 190 PHE A O 1
ATOM 1541 N N . TYR A 1 191 ? -8.984 10.926 20.590 1.00 47.72 191 TYR A N 1
ATOM 1542 C CA . TYR A 1 191 ? -8.016 10.162 21.385 1.00 47.72 191 TYR A CA 1
ATOM 1543 C C . TYR A 1 191 ? -6.944 9.521 20.489 1.00 47.72 191 TYR A C 1
ATOM 1545 O O . TYR A 1 191 ? -6.983 8.335 20.176 1.00 47.72 191 TYR A O 1
ATOM 1553 N N . LYS A 1 192 ? -5.943 10.344 20.143 1.00 44.00 192 LYS A N 1
ATOM 1554 C CA . LYS A 1 192 ? -4.669 10.019 19.472 1.00 44.00 192 LYS A CA 1
ATOM 1555 C C . LYS A 1 192 ? -4.794 9.355 18.094 1.00 44.00 192 LYS A C 1
ATOM 1557 O O . LYS A 1 192 ? -4.906 8.135 17.974 1.00 44.00 192 LYS A O 1
ATOM 1562 N N . GLU A 1 193 ? -4.474 10.130 17.053 1.00 39.94 193 GLU A N 1
ATOM 1563 C CA . GLU A 1 193 ? -3.685 9.600 15.936 1.00 39.94 193 GLU A CA 1
ATOM 1564 C C . GLU A 1 193 ? -2.361 9.059 16.500 1.00 39.94 193 GLU A C 1
ATOM 1566 O O . GLU A 1 193 ? -1.347 9.745 16.622 1.00 39.94 193 GLU A O 1
ATOM 1571 N N . GLN A 1 194 ? -2.374 7.797 16.920 1.00 44.84 194 GLN A N 1
ATOM 1572 C CA . GLN A 1 194 ? -1.155 7.031 17.091 1.00 44.84 194 GLN A CA 1
ATOM 1573 C C . GLN A 1 194 ? -0.434 7.027 15.741 1.00 44.84 194 GLN A C 1
ATOM 1575 O O . GLN A 1 194 ? -1.054 6.729 14.716 1.00 44.84 194 GLN A O 1
ATOM 1580 N N . SER A 1 195 ? 0.864 7.367 15.738 1.00 47.22 195 SER A N 1
ATOM 1581 C CA . SER A 1 195 ? 1.685 7.298 14.525 1.00 47.22 195 SER A CA 1
ATOM 1582 C C . SER A 1 195 ? 1.459 5.951 13.835 1.00 47.22 195 SER A C 1
ATOM 1584 O O . SER A 1 195 ? 1.198 4.945 14.498 1.00 47.22 195 SER A O 1
ATOM 1586 N N . PHE A 1 196 ? 1.531 5.923 12.503 1.00 43.06 196 PHE A N 1
ATOM 1587 C CA . PHE A 1 196 ? 1.234 4.733 11.698 1.00 43.06 196 PHE A CA 1
ATOM 1588 C C . PHE A 1 196 ? 1.869 3.440 12.258 1.00 43.06 196 PHE A C 1
ATOM 1590 O O . PHE A 1 196 ? 1.242 2.383 12.278 1.00 43.06 196 PHE A O 1
ATOM 1597 N N . LEU A 1 197 ? 3.089 3.558 12.778 1.00 44.72 197 LEU A N 1
ATOM 1598 C CA . LEU A 1 197 ? 3.857 2.475 13.386 1.00 44.72 197 LEU A CA 1
ATOM 1599 C C . LEU A 1 197 ? 3.361 2.105 14.782 1.00 44.72 197 LEU A C 1
ATOM 1601 O O . LEU A 1 197 ? 3.263 0.929 15.110 1.00 44.72 197 LEU A O 1
ATOM 1605 N N . ASN A 1 198 ? 2.984 3.096 15.585 1.00 43.12 198 ASN A N 1
ATOM 1606 C CA . ASN A 1 198 ? 2.413 2.864 16.902 1.00 43.12 198 ASN A CA 1
ATOM 1607 C C . ASN A 1 198 ? 1.065 2.131 16.780 1.00 43.12 198 ASN A C 1
ATOM 1609 O O . ASN A 1 198 ? 0.827 1.186 17.518 1.00 43.12 198 ASN A O 1
ATOM 1613 N N . LYS A 1 199 ? 0.257 2.461 15.759 1.00 46.03 199 LYS A N 1
ATOM 1614 C CA . LYS A 1 199 ? -0.960 1.715 15.400 1.00 46.03 199 LYS A CA 1
ATOM 1615 C C . LYS A 1 199 ? -0.659 0.282 14.943 1.00 46.03 199 LYS A C 1
ATOM 1617 O O . LYS A 1 199 ? -1.376 -0.639 15.314 1.00 46.03 199 LYS A O 1
ATOM 1622 N N . PHE A 1 200 ? 0.394 0.063 14.154 1.00 46.91 200 PHE A N 1
ATOM 1623 C CA . PHE A 1 200 ? 0.790 -1.286 13.728 1.00 46.91 200 PHE A CA 1
ATOM 1624 C C . PHE A 1 200 ? 1.195 -2.176 14.914 1.00 46.91 200 PHE A C 1
ATOM 1626 O O . PHE A 1 200 ? 0.756 -3.323 14.998 1.00 46.91 200 PHE A O 1
ATOM 1633 N N . PHE A 1 201 ? 1.976 -1.629 15.848 1.00 47.75 201 PHE A N 1
ATOM 1634 C CA . PHE A 1 201 ? 2.457 -2.348 17.026 1.00 47.75 201 PHE A CA 1
ATOM 1635 C C . PHE A 1 201 ? 1.374 -2.570 18.092 1.00 47.75 201 PHE A C 1
ATOM 1637 O O . PHE A 1 201 ? 1.378 -3.612 18.739 1.00 47.75 201 PHE A O 1
ATOM 1644 N N . THR A 1 202 ? 0.411 -1.653 18.242 1.00 50.03 202 THR A N 1
ATOM 1645 C CA . THR A 1 202 ? -0.712 -1.825 19.182 1.00 50.03 202 THR A CA 1
ATOM 1646 C C . THR A 1 202 ? -1.800 -2.763 18.665 1.00 50.03 202 THR A C 1
ATOM 1648 O O . THR A 1 202 ? -2.428 -3.450 19.462 1.00 50.03 202 THR A O 1
ATOM 1651 N N . THR A 1 203 ? -2.022 -2.834 17.347 1.00 45.50 203 THR A N 1
ATOM 1652 C CA . THR A 1 203 ? -3.040 -3.734 16.762 1.00 45.50 203 THR A CA 1
ATOM 1653 C C . THR A 1 203 ? -2.545 -5.183 16.660 1.00 45.50 203 THR A C 1
ATOM 1655 O O . THR A 1 203 ? -3.352 -6.105 16.612 1.00 45.50 203 THR A O 1
ATOM 1658 N N . ASN A 1 204 ? -1.224 -5.398 16.646 1.00 49.09 204 ASN A N 1
ATOM 1659 C CA . ASN A 1 204 ? -0.598 -6.716 16.546 1.00 49.09 204 ASN A CA 1
ATOM 1660 C C . ASN A 1 204 ? 0.314 -6.990 17.752 1.00 49.09 204 ASN A C 1
ATOM 1662 O O . ASN A 1 204 ? 1.523 -7.156 17.593 1.00 49.09 204 ASN A O 1
ATOM 1666 N N . THR A 1 205 ? -0.254 -7.051 18.956 1.00 51.97 205 THR A N 1
ATOM 1667 C CA . THR A 1 205 ? 0.489 -7.271 20.216 1.00 51.97 205 THR A CA 1
ATOM 1668 C C . THR A 1 205 ? 1.409 -8.498 20.155 1.00 51.97 205 THR A C 1
ATOM 1670 O O . THR A 1 205 ? 2.578 -8.416 20.526 1.00 51.97 205 THR A O 1
ATOM 1673 N N . ASN A 1 206 ? 0.950 -9.588 19.528 1.00 50.16 206 ASN A N 1
ATOM 1674 C CA . ASN A 1 206 ? 1.726 -10.820 19.304 1.00 50.16 206 ASN A CA 1
ATOM 1675 C C . ASN A 1 206 ? 3.006 -10.633 18.457 1.00 50.16 206 ASN A C 1
ATOM 1677 O O . ASN A 1 206 ? 3.888 -11.494 18.463 1.00 50.16 206 ASN A O 1
ATOM 1681 N N . MET A 1 207 ? 3.122 -9.543 17.690 1.00 49.91 207 MET A N 1
ATOM 1682 C CA . MET A 1 207 ? 4.297 -9.268 16.852 1.00 49.91 207 MET A CA 1
ATOM 1683 C C . MET A 1 207 ? 5.433 -8.569 17.605 1.00 49.91 207 MET A C 1
ATOM 1685 O O . MET A 1 207 ? 6.565 -8.596 17.119 1.00 49.91 207 MET A O 1
ATOM 1689 N N . VAL A 1 208 ? 5.159 -7.964 18.766 1.00 50.03 208 VAL A N 1
ATOM 1690 C CA . VAL A 1 208 ? 6.089 -7.043 19.456 1.00 50.03 208 VAL A CA 1
ATOM 1691 C C . VAL A 1 208 ? 6.297 -7.399 20.919 1.00 50.03 208 VAL A C 1
ATOM 1693 O O . VAL A 1 208 ? 7.378 -7.169 21.460 1.00 50.03 208 VAL A O 1
ATOM 1696 N N . GLU A 1 209 ? 5.278 -7.969 21.553 1.00 57.84 209 GLU A N 1
ATOM 1697 C CA . GLU A 1 209 ? 5.310 -8.329 22.961 1.00 57.84 209 GLU A CA 1
ATOM 1698 C C . GLU A 1 209 ? 5.765 -9.777 23.136 1.00 57.84 209 GLU A C 1
ATOM 1700 O O . GLU A 1 209 ? 5.473 -10.666 22.334 1.00 57.84 209 GLU A O 1
ATOM 1705 N N . TYR A 1 210 ? 6.522 -10.016 24.202 1.00 58.34 210 TYR A N 1
ATOM 1706 C CA . TYR A 1 210 ? 6.898 -11.364 24.598 1.00 58.34 210 TYR A CA 1
ATOM 1707 C C . TYR A 1 210 ? 5.683 -12.047 25.223 1.00 58.34 210 TYR A C 1
ATOM 1709 O O . TYR A 1 210 ? 5.175 -11.587 26.245 1.00 58.34 210 TYR A O 1
ATOM 1717 N N . THR A 1 211 ? 5.244 -13.166 24.652 1.00 60.03 211 THR A N 1
ATOM 1718 C CA . THR A 1 211 ? 4.185 -13.973 25.265 1.00 60.03 211 THR A CA 1
ATOM 1719 C C . THR A 1 211 ? 4.798 -14.890 26.316 1.00 60.03 211 THR A C 1
ATOM 1721 O O . THR A 1 211 ? 5.729 -15.648 26.010 1.00 60.03 211 THR A O 1
ATOM 1724 N N . VAL A 1 212 ? 4.277 -14.839 27.539 1.00 58.66 212 VAL A N 1
ATOM 1725 C CA . VAL A 1 212 ? 4.702 -15.713 28.632 1.00 58.66 212 VAL A CA 1
ATOM 1726 C C . VAL A 1 212 ? 3.609 -16.737 28.895 1.00 58.66 212 VAL A C 1
ATOM 1728 O O . VAL A 1 212 ? 2.483 -16.376 29.211 1.00 58.66 212 VAL A O 1
ATOM 1731 N N . ASN A 1 213 ? 3.956 -18.013 28.747 1.00 57.50 213 ASN A N 1
ATOM 1732 C CA . ASN A 1 213 ? 3.056 -19.136 28.982 1.00 57.50 213 ASN A CA 1
ATOM 1733 C C . ASN A 1 213 ? 3.476 -19.875 30.261 1.00 57.50 213 ASN A C 1
ATOM 1735 O O . ASN A 1 213 ? 4.677 -19.987 30.527 1.00 57.50 213 ASN A O 1
ATOM 1739 N N . GLY A 1 214 ? 2.504 -20.433 30.991 1.00 54.00 214 GLY A N 1
ATOM 1740 C CA . GLY A 1 214 ? 2.746 -21.229 32.204 1.00 54.00 214 GLY A CA 1
ATOM 1741 C C . GLY A 1 214 ? 2.674 -20.438 33.515 1.00 54.00 214 GLY A C 1
ATOM 1742 O O . GLY A 1 214 ? 3.385 -20.777 34.455 1.00 54.00 214 GLY A O 1
ATOM 1743 N N . ILE A 1 215 ? 1.864 -19.377 33.553 1.00 58.72 215 ILE A N 1
ATOM 1744 C CA . ILE A 1 215 ? 1.476 -18.641 34.764 1.00 58.72 215 ILE A CA 1
ATOM 1745 C C . ILE A 1 215 ? -0.037 -18.860 34.932 1.00 58.72 215 ILE A C 1
ATOM 1747 O O . ILE A 1 215 ? -0.751 -18.693 33.943 1.00 58.72 215 ILE A O 1
ATOM 1751 N N . ASP A 1 216 ? -0.503 -19.260 36.121 1.00 54.03 216 ASP A N 1
ATOM 1752 C CA . ASP A 1 216 ? -1.936 -19.467 36.403 1.00 54.03 216 ASP A CA 1
ATOM 1753 C C . ASP A 1 216 ? -2.751 -18.178 36.193 1.00 54.03 216 ASP A C 1
ATOM 1755 O O . ASP A 1 216 ? -2.265 -17.075 36.459 1.00 54.03 216 ASP A O 1
ATOM 1759 N N . GLU A 1 217 ? -3.998 -18.315 35.727 1.00 46.84 217 GLU A N 1
ATOM 1760 C CA . GLU A 1 217 ? -4.902 -17.189 35.419 1.00 46.84 217 GLU A CA 1
ATOM 1761 C C . GLU A 1 217 ? -5.210 -16.307 36.648 1.00 46.84 217 GLU A C 1
ATOM 1763 O O . GLU A 1 217 ? -5.469 -15.113 36.497 1.00 46.84 217 GLU A O 1
ATOM 1768 N N . ASP A 1 218 ? -5.060 -16.854 37.860 1.00 48.41 218 ASP A N 1
ATOM 1769 C CA . ASP A 1 218 ? -5.280 -16.170 39.144 1.00 48.41 218 ASP A CA 1
ATOM 1770 C C . ASP A 1 218 ? -4.041 -15.411 39.670 1.00 48.41 218 ASP A C 1
ATOM 1772 O O . ASP A 1 218 ? -4.003 -14.946 40.814 1.00 48.41 218 ASP A O 1
ATOM 1776 N N . PHE A 1 219 ? -2.990 -15.269 38.857 1.00 59.69 219 PHE A N 1
ATOM 1777 C CA . PHE A 1 219 ? -1.748 -14.613 39.262 1.00 59.69 219 PHE A CA 1
ATOM 1778 C C . PHE A 1 219 ? -1.914 -13.095 39.456 1.00 59.69 219 PHE A C 1
ATOM 1780 O O . PHE A 1 219 ? -1.827 -12.288 38.523 1.00 59.69 219 PHE A O 1
ATOM 1787 N N . VAL A 1 220 ? -2.090 -12.680 40.714 1.00 57.50 220 VAL A N 1
ATOM 1788 C CA . VAL A 1 220 ? -2.144 -11.265 41.101 1.00 57.50 220 VAL A CA 1
ATOM 1789 C C . VAL A 1 220 ? -0.738 -10.662 41.090 1.00 57.50 220 VAL A C 1
ATOM 1791 O O . VAL A 1 220 ? 0.068 -10.840 42.002 1.00 57.50 220 VAL A O 1
ATOM 1794 N N . THR A 1 221 ? -0.445 -9.898 40.040 1.00 62.38 221 THR A N 1
ATOM 1795 C CA . THR A 1 221 ? 0.821 -9.170 39.895 1.00 62.38 221 THR A CA 1
ATOM 1796 C C . THR A 1 221 ? 0.865 -7.913 40.759 1.00 62.38 221 THR A C 1
ATOM 1798 O O . THR A 1 221 ? -0.076 -7.114 40.772 1.00 62.38 221 THR A O 1
ATOM 1801 N N . ARG A 1 222 ? 2.008 -7.671 41.414 1.00 66.94 222 ARG A N 1
ATOM 1802 C CA . ARG A 1 222 ? 2.275 -6.402 42.107 1.00 66.94 222 ARG A CA 1
ATOM 1803 C C . ARG A 1 222 ? 2.381 -5.238 41.129 1.00 66.94 222 ARG A C 1
ATOM 1805 O O . ARG A 1 222 ? 2.885 -5.375 40.013 1.00 66.94 222 ARG A O 1
ATOM 1812 N N . ASP A 1 223 ? 1.993 -4.051 41.580 1.00 67.56 223 ASP A N 1
ATOM 1813 C CA . ASP A 1 223 ? 2.037 -2.849 40.741 1.00 67.56 223 ASP A CA 1
ATOM 1814 C C . ASP A 1 223 ? 3.467 -2.432 40.370 1.00 67.56 223 ASP A C 1
ATOM 1816 O O . ASP A 1 223 ? 3.703 -1.917 39.275 1.00 67.56 223 ASP A O 1
ATOM 1820 N N . THR A 1 224 ? 4.453 -2.748 41.214 1.00 69.56 224 THR A N 1
ATOM 1821 C CA . THR A 1 224 ? 5.883 -2.563 40.914 1.00 69.56 224 THR A CA 1
ATOM 1822 C C . THR A 1 224 ? 6.343 -3.430 39.739 1.00 69.56 224 THR A C 1
ATOM 1824 O O . THR A 1 224 ? 7.087 -2.956 38.877 1.00 69.56 224 THR A O 1
ATOM 1827 N N . PHE A 1 225 ? 5.856 -4.670 39.648 1.00 71.88 225 PHE A N 1
ATOM 1828 C CA . PHE A 1 225 ? 6.101 -5.566 38.519 1.00 71.88 225 PHE A CA 1
ATOM 1829 C C . PHE A 1 225 ? 5.409 -5.066 37.247 1.00 71.88 225 PHE A C 1
ATOM 1831 O O . PHE A 1 225 ? 6.063 -4.939 36.208 1.00 71.88 225 PHE A O 1
ATOM 1838 N N . LYS A 1 226 ? 4.127 -4.677 37.335 1.00 70.62 226 LYS A N 1
ATOM 1839 C CA . LYS A 1 226 ? 3.376 -4.091 36.207 1.00 70.62 226 LYS A CA 1
ATOM 1840 C C . LYS A 1 226 ? 4.073 -2.850 35.648 1.00 70.62 226 LYS A C 1
ATOM 1842 O O . LYS A 1 226 ? 4.226 -2.719 34.434 1.00 70.62 226 LYS A O 1
ATOM 1847 N N . HIS A 1 227 ? 4.546 -1.960 36.521 1.00 70.88 227 HIS A N 1
ATOM 1848 C CA . HIS A 1 227 ? 5.286 -0.766 36.116 1.00 70.88 227 HIS A CA 1
ATOM 1849 C C . HIS A 1 227 ? 6.611 -1.125 35.424 1.00 70.88 227 HIS A C 1
ATOM 1851 O O . HIS A 1 227 ? 6.931 -0.576 34.367 1.00 70.88 227 HIS A O 1
ATOM 1857 N N . LYS A 1 228 ? 7.362 -2.088 35.971 1.00 71.44 228 LYS A N 1
ATOM 1858 C CA . LYS A 1 228 ? 8.647 -2.538 35.417 1.00 71.44 228 LYS A CA 1
ATOM 1859 C C . LYS A 1 228 ? 8.494 -3.229 34.057 1.00 71.44 228 LYS A C 1
ATOM 1861 O O . LYS A 1 228 ? 9.293 -2.973 33.158 1.00 71.44 228 LYS A O 1
ATOM 1866 N N . ILE A 1 229 ? 7.445 -4.032 33.876 1.00 73.88 229 ILE A N 1
ATOM 1867 C CA . ILE A 1 229 ? 7.078 -4.652 32.592 1.00 73.88 229 ILE A CA 1
ATOM 1868 C C . ILE A 1 229 ? 6.660 -3.584 31.582 1.00 73.88 229 ILE A C 1
ATOM 1870 O O . ILE A 1 229 ? 7.140 -3.590 30.452 1.00 73.88 229 ILE A O 1
ATOM 1874 N N . LYS A 1 230 ? 5.828 -2.617 31.984 1.00 70.00 230 LYS A N 1
ATOM 1875 C CA . LYS A 1 230 ? 5.395 -1.519 31.108 1.00 70.00 230 LYS A CA 1
ATOM 1876 C C . LYS A 1 230 ? 6.577 -0.666 30.635 1.00 70.00 230 LYS A C 1
ATOM 1878 O O . LYS A 1 230 ? 6.667 -0.335 29.453 1.00 70.00 230 LYS A O 1
ATOM 1883 N N . GLN A 1 231 ? 7.510 -0.349 31.532 1.00 72.00 231 GLN A N 1
ATOM 1884 C CA . GLN A 1 231 ? 8.740 0.367 31.189 1.00 72.00 231 GLN A CA 1
ATOM 1885 C C . GLN A 1 231 ? 9.632 -0.465 30.254 1.00 72.00 231 GLN A C 1
ATOM 1887 O O . GLN A 1 231 ? 10.135 0.060 29.259 1.00 72.00 231 GLN A O 1
ATOM 1892 N N . PHE A 1 232 ? 9.784 -1.764 30.531 1.00 74.69 232 PHE A N 1
ATOM 1893 C CA . PHE A 1 232 ? 10.526 -2.688 29.675 1.00 74.69 232 PHE A CA 1
ATOM 1894 C C . PHE A 1 232 ? 9.919 -2.785 28.268 1.00 74.69 232 PHE A C 1
ATOM 1896 O O . PHE A 1 232 ? 10.663 -2.680 27.295 1.00 74.69 232 PHE A O 1
ATOM 1903 N N . ASN A 1 233 ? 8.596 -2.923 28.146 1.00 68.31 233 ASN A N 1
ATOM 1904 C CA . ASN A 1 233 ? 7.892 -3.002 26.863 1.00 68.31 233 ASN A CA 1
ATOM 1905 C C . ASN A 1 233 ? 8.049 -1.708 26.056 1.00 68.31 233 ASN A C 1
ATOM 1907 O O . ASN A 1 233 ? 8.361 -1.768 24.870 1.00 68.31 233 ASN A O 1
ATOM 1911 N N . ASN A 1 234 ? 7.943 -0.536 26.691 1.00 67.12 234 ASN A N 1
ATOM 1912 C CA . ASN A 1 234 ? 8.173 0.742 26.008 1.00 67.12 234 ASN A CA 1
ATOM 1913 C C . ASN A 1 234 ? 9.597 0.850 25.432 1.00 67.12 234 ASN A C 1
ATOM 1915 O O . ASN A 1 234 ? 9.764 1.192 24.261 1.00 67.12 234 ASN A O 1
ATOM 1919 N N . ILE A 1 235 ? 10.625 0.517 26.221 1.00 69.50 235 ILE A N 1
ATOM 1920 C CA . ILE A 1 235 ? 12.028 0.540 25.766 1.00 69.50 235 ILE A CA 1
ATOM 1921 C C . ILE A 1 235 ? 12.260 -0.507 24.665 1.00 69.50 235 ILE A C 1
ATOM 1923 O O . ILE A 1 235 ? 12.930 -0.245 23.663 1.00 69.50 235 ILE A O 1
ATOM 1927 N N . THR A 1 236 ? 11.681 -1.693 24.831 1.00 69.06 236 THR A N 1
ATOM 1928 C CA . THR A 1 236 ? 11.747 -2.814 23.886 1.00 69.06 236 THR A CA 1
ATOM 1929 C C . THR A 1 236 ? 11.121 -2.466 22.544 1.00 69.06 236 THR A C 1
ATOM 1931 O O . THR A 1 236 ? 11.729 -2.777 21.520 1.00 69.06 236 THR A O 1
ATOM 1934 N N . ASN A 1 237 ? 9.986 -1.766 22.538 1.00 65.88 237 ASN A N 1
ATOM 1935 C CA . ASN A 1 237 ? 9.311 -1.308 21.325 1.00 65.88 237 ASN A CA 1
ATOM 1936 C C . ASN A 1 237 ? 10.151 -0.273 20.570 1.00 65.88 237 ASN A C 1
ATOM 1938 O O . ASN A 1 237 ? 10.355 -0.410 19.364 1.00 65.88 237 ASN A O 1
ATOM 1942 N N . ILE A 1 238 ? 10.714 0.714 21.277 1.00 66.81 238 ILE A N 1
ATOM 1943 C CA . ILE A 1 238 ? 11.616 1.714 20.678 1.00 66.81 238 ILE A CA 1
ATOM 1944 C C . ILE A 1 238 ? 12.859 1.033 20.088 1.00 66.81 238 ILE A C 1
ATOM 1946 O O . ILE A 1 238 ? 13.298 1.356 18.986 1.00 66.81 238 ILE A O 1
ATOM 1950 N N . THR A 1 239 ? 13.403 0.040 20.787 1.00 69.00 239 THR A N 1
ATOM 1951 C CA . THR A 1 239 ? 14.597 -0.682 20.333 1.00 69.00 239 THR A CA 1
ATOM 1952 C C . THR A 1 239 ? 14.289 -1.578 19.126 1.00 69.00 239 THR A C 1
ATOM 1954 O O . THR A 1 239 ? 15.066 -1.612 18.176 1.00 69.00 239 THR A O 1
ATOM 1957 N N . SER A 1 240 ? 13.140 -2.267 19.110 1.00 69.94 240 SER A N 1
ATOM 1958 C CA . SER A 1 240 ? 12.660 -3.026 17.941 1.00 69.94 240 SER A CA 1
ATOM 1959 C C . SER A 1 240 ? 12.450 -2.131 16.720 1.00 69.94 240 SER A C 1
ATOM 1961 O O . SER A 1 240 ? 12.755 -2.536 15.596 1.00 69.94 240 SER A O 1
ATOM 1963 N N . TYR A 1 241 ? 11.983 -0.899 16.937 1.00 68.38 241 TYR A N 1
ATOM 1964 C CA . TYR A 1 241 ? 11.865 0.104 15.884 1.00 68.38 241 TYR A CA 1
ATOM 1965 C C . TYR A 1 241 ? 13.232 0.467 15.287 1.00 68.38 241 TYR A C 1
ATOM 1967 O O . TYR A 1 241 ? 13.406 0.369 14.073 1.00 68.38 241 TYR A O 1
ATOM 1975 N N . ILE A 1 242 ? 14.220 0.795 16.125 1.00 72.50 242 ILE A N 1
ATOM 1976 C CA . ILE A 1 242 ? 15.582 1.127 15.671 1.00 72.50 242 ILE A CA 1
ATOM 1977 C C . ILE A 1 242 ? 16.203 -0.042 14.889 1.00 72.50 242 ILE A C 1
ATOM 1979 O O . ILE A 1 242 ? 16.761 0.173 13.815 1.00 72.50 242 ILE A O 1
ATOM 1983 N N . MET A 1 243 ? 16.048 -1.281 15.371 1.00 77.00 243 MET A N 1
ATOM 1984 C CA . MET A 1 243 ? 16.549 -2.474 14.670 1.00 77.00 243 MET A CA 1
ATOM 1985 C C . MET A 1 243 ? 15.906 -2.657 13.291 1.00 77.00 243 MET A C 1
ATOM 1987 O O . MET A 1 243 ? 16.597 -2.989 12.333 1.00 77.00 243 MET A O 1
ATOM 1991 N N . SER A 1 244 ? 14.601 -2.406 13.173 1.00 74.69 244 SER A N 1
ATOM 1992 C CA . SER A 1 244 ? 13.891 -2.523 11.894 1.00 74.69 244 SER A CA 1
ATOM 1993 C C . SER A 1 244 ? 14.391 -1.492 10.877 1.00 74.69 244 SER A C 1
ATOM 1995 O O . SER A 1 244 ? 14.583 -1.820 9.710 1.00 74.69 244 SER A O 1
ATOM 1997 N N . VAL A 1 245 ? 14.656 -0.257 11.318 1.00 74.75 245 VAL A N 1
ATOM 1998 C CA . VAL A 1 245 ? 15.226 0.797 10.460 1.00 74.75 245 VAL A CA 1
ATOM 1999 C C . VAL A 1 245 ? 16.645 0.438 10.016 1.00 74.75 245 VAL A C 1
ATOM 2001 O O . VAL A 1 245 ? 16.951 0.540 8.830 1.00 74.75 245 VAL A O 1
ATOM 2004 N N . LEU A 1 246 ? 17.493 -0.034 10.936 1.00 76.06 246 LEU A N 1
ATOM 2005 C CA . LEU A 1 246 ? 18.853 -0.482 10.615 1.00 76.06 246 LEU A CA 1
ATOM 2006 C C . LEU A 1 246 ? 18.854 -1.629 9.598 1.00 76.06 246 LEU A C 1
ATOM 2008 O O . LEU A 1 246 ? 19.651 -1.611 8.664 1.00 76.06 246 LEU A O 1
ATOM 2012 N N . PHE A 1 247 ? 17.925 -2.577 9.729 1.00 78.31 247 PHE A N 1
ATOM 2013 C CA . PHE A 1 247 ? 17.783 -3.683 8.785 1.00 78.31 247 PHE A CA 1
ATOM 2014 C C . PHE A 1 247 ? 17.362 -3.210 7.382 1.00 78.31 247 PHE A C 1
ATOM 2016 O O . PHE A 1 247 ? 17.872 -3.706 6.382 1.00 78.31 247 PHE A O 1
ATOM 2023 N N . ILE A 1 248 ? 16.478 -2.209 7.282 1.00 77.75 248 ILE A N 1
ATOM 2024 C CA . ILE A 1 248 ? 16.105 -1.610 5.988 1.00 77.75 248 ILE A CA 1
ATOM 2025 C C . ILE A 1 248 ? 17.316 -0.928 5.339 1.00 77.75 248 ILE A C 1
ATOM 2027 O O . ILE A 1 248 ? 17.555 -1.114 4.148 1.00 77.75 248 ILE A O 1
ATOM 2031 N N . ILE A 1 249 ? 18.101 -0.172 6.112 1.00 78.44 249 ILE A N 1
ATOM 2032 C CA . ILE A 1 249 ? 19.330 0.471 5.617 1.00 78.44 249 ILE A CA 1
ATOM 2033 C C . ILE A 1 249 ? 20.316 -0.590 5.114 1.00 78.44 249 ILE A C 1
ATOM 2035 O O . ILE A 1 249 ? 20.863 -0.457 4.019 1.00 78.44 249 ILE A O 1
ATOM 2039 N N . GLN A 1 250 ? 20.494 -1.668 5.879 1.00 78.62 250 GLN A N 1
ATOM 2040 C CA . GLN A 1 250 ? 21.325 -2.804 5.496 1.00 78.62 250 GLN A CA 1
ATOM 2041 C C . GLN A 1 250 ? 20.852 -3.433 4.178 1.00 78.62 250 GLN A C 1
ATOM 2043 O O . GLN A 1 250 ? 21.662 -3.639 3.278 1.00 78.62 250 GLN A O 1
ATOM 2048 N N . PHE A 1 251 ? 19.548 -3.672 4.023 1.00 77.50 251 PHE A N 1
ATOM 2049 C CA . PHE A 1 251 ? 18.971 -4.218 2.793 1.00 77.50 251 PHE A CA 1
ATOM 2050 C C . PHE A 1 251 ? 19.231 -3.321 1.574 1.00 77.50 251 PHE A C 1
ATOM 2052 O O . PHE A 1 251 ? 19.598 -3.813 0.505 1.00 77.50 251 PHE A O 1
ATOM 2059 N N . VAL A 1 252 ? 19.089 -2.002 1.735 1.00 75.38 252 VAL A N 1
ATOM 2060 C CA . VAL A 1 252 ? 19.367 -1.028 0.669 1.00 75.38 252 VAL A CA 1
ATOM 2061 C C . VAL A 1 252 ? 20.842 -1.068 0.269 1.00 75.38 252 VAL A C 1
ATOM 2063 O O . VAL A 1 252 ? 21.142 -1.136 -0.918 1.00 75.38 252 VAL A O 1
ATOM 2066 N N . ILE A 1 253 ? 21.764 -1.082 1.234 1.00 76.12 253 ILE A N 1
ATOM 2067 C CA . ILE A 1 253 ? 23.209 -1.126 0.955 1.00 76.12 253 ILE A CA 1
ATOM 2068 C C . ILE A 1 253 ? 23.611 -2.443 0.278 1.00 76.12 253 ILE A C 1
ATOM 2070 O O . ILE A 1 253 ? 24.424 -2.425 -0.641 1.00 76.12 253 ILE A O 1
ATOM 2074 N N . VAL A 1 254 ? 23.025 -3.576 0.674 1.00 75.38 254 VAL A N 1
ATOM 2075 C CA . VAL A 1 254 ? 23.280 -4.872 0.018 1.00 75.38 254 VAL A CA 1
ATOM 2076 C C . VAL A 1 254 ? 22.802 -4.862 -1.431 1.00 75.38 254 VAL A C 1
ATOM 2078 O O . VAL A 1 254 ? 23.539 -5.277 -2.320 1.00 75.38 254 VAL A O 1
ATOM 2081 N N . THR A 1 255 ? 21.586 -4.366 -1.665 1.00 72.81 255 THR A N 1
ATOM 2082 C CA . THR A 1 255 ? 20.918 -4.451 -2.973 1.00 72.81 255 THR A CA 1
ATOM 2083 C C . THR A 1 255 ? 21.436 -3.410 -3.966 1.00 72.81 255 THR A C 1
ATOM 2085 O O . THR A 1 255 ? 21.550 -3.692 -5.153 1.00 72.81 255 THR A O 1
ATOM 2088 N N . PHE A 1 256 ? 21.746 -2.199 -3.495 1.00 70.25 256 PHE A N 1
ATOM 2089 C CA . PHE A 1 256 ? 22.133 -1.064 -4.340 1.00 70.25 256 PHE A CA 1
ATOM 2090 C C . PHE A 1 256 ? 23.600 -0.656 -4.179 1.00 70.25 256 PHE A C 1
ATOM 2092 O O . PHE A 1 256 ? 24.034 0.291 -4.830 1.00 70.25 256 PHE A O 1
ATOM 2099 N N . GLY A 1 257 ? 24.375 -1.340 -3.331 1.00 68.62 257 GLY A N 1
ATOM 2100 C CA . GLY A 1 257 ? 25.769 -0.984 -3.056 1.00 68.62 257 GLY A CA 1
ATOM 2101 C C . GLY A 1 257 ? 26.636 -0.930 -4.311 1.00 68.62 257 GLY A C 1
ATOM 2102 O O . GLY A 1 257 ? 27.446 -0.016 -4.448 1.00 68.62 257 GLY A O 1
ATOM 2103 N N . ASP A 1 258 ? 26.384 -1.828 -5.263 1.00 71.62 258 ASP A N 1
ATOM 2104 C CA . ASP A 1 258 ? 27.130 -1.891 -6.521 1.00 71.62 258 ASP A CA 1
ATOM 2105 C C . ASP A 1 258 ? 26.783 -0.699 -7.438 1.00 71.62 258 ASP A C 1
ATOM 2107 O O . ASP A 1 258 ? 27.660 -0.126 -8.077 1.00 71.62 258 ASP A O 1
ATOM 2111 N N . ALA A 1 259 ? 25.523 -0.242 -7.427 1.00 70.69 259 ALA A N 1
ATOM 2112 C CA . ALA A 1 259 ? 25.085 0.963 -8.141 1.00 70.69 259 ALA A CA 1
ATOM 2113 C C . ALA A 1 259 ? 25.574 2.269 -7.481 1.00 70.69 259 ALA A C 1
ATOM 2115 O O . ALA A 1 259 ? 25.662 3.304 -8.140 1.00 70.69 259 ALA A O 1
ATOM 2116 N N . LEU A 1 260 ? 25.885 2.228 -6.182 1.00 69.06 260 LEU A N 1
ATOM 2117 C CA . LEU A 1 260 ? 26.398 3.353 -5.394 1.00 69.06 260 LEU A CA 1
ATOM 2118 C C . LEU A 1 260 ? 27.934 3.382 -5.311 1.00 69.06 260 LEU A C 1
ATOM 2120 O O . LEU A 1 260 ? 28.479 4.196 -4.567 1.00 69.06 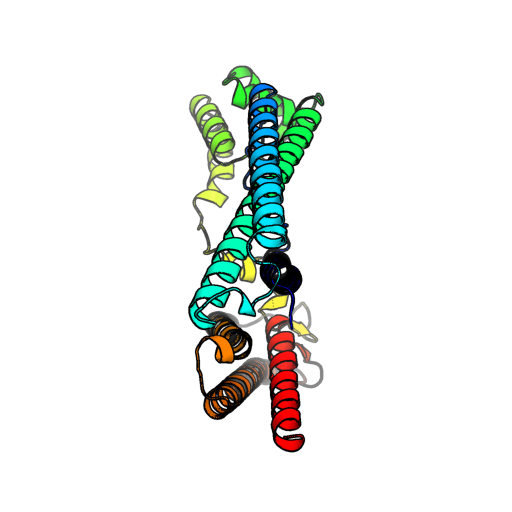260 LEU A O 1
ATOM 2124 N N . TYR A 1 261 ? 28.628 2.513 -6.055 1.00 75.44 261 TYR A N 1
ATOM 2125 C CA . TYR A 1 261 ? 30.091 2.375 -6.035 1.00 75.44 261 TYR A CA 1
ATOM 2126 C C . TYR A 1 261 ? 30.667 2.111 -4.630 1.00 75.44 261 TYR A C 1
ATOM 2128 O O . TYR A 1 261 ? 31.791 2.510 -4.321 1.00 75.44 261 TYR A O 1
ATOM 2136 N N . ILE A 1 262 ? 29.906 1.441 -3.759 1.00 73.19 262 ILE A N 1
ATOM 2137 C CA . ILE A 1 262 ? 30.375 1.062 -2.424 1.00 73.19 262 ILE A CA 1
ATOM 2138 C C . ILE A 1 262 ? 31.296 -0.157 -2.569 1.00 73.19 262 ILE A C 1
ATOM 2140 O O . ILE A 1 262 ? 30.857 -1.182 -3.095 1.00 73.19 262 ILE A O 1
ATOM 2144 N N . PRO A 1 263 ? 32.548 -0.104 -2.076 1.00 80.31 263 PRO A N 1
ATOM 2145 C CA . PRO A 1 263 ? 33.453 -1.245 -2.142 1.00 80.31 263 PRO A CA 1
ATOM 2146 C C . PRO A 1 263 ? 32.851 -2.492 -1.486 1.00 80.31 263 PRO A C 1
ATOM 2148 O O . PRO A 1 263 ? 32.329 -2.423 -0.368 1.00 80.31 263 PRO A O 1
ATOM 2151 N N . ASN A 1 264 ? 32.987 -3.647 -2.144 1.00 76.94 264 ASN A N 1
ATOM 2152 C CA . ASN A 1 264 ? 32.395 -4.906 -1.680 1.00 76.94 264 ASN A CA 1
ATOM 2153 C C . ASN A 1 264 ? 32.859 -5.279 -0.256 1.00 76.94 264 ASN A C 1
ATOM 2155 O O . ASN A 1 264 ? 32.066 -5.723 0.568 1.00 76.94 264 ASN A O 1
ATOM 2159 N N . THR A 1 265 ? 34.120 -4.992 0.082 1.00 76.81 265 THR A N 1
ATOM 2160 C CA . THR A 1 265 ? 34.678 -5.190 1.430 1.00 76.81 265 THR A CA 1
ATOM 2161 C C . THR A 1 265 ? 33.957 -4.355 2.492 1.00 76.81 265 THR A C 1
ATOM 2163 O O . THR A 1 265 ? 33.653 -4.854 3.572 1.00 76.81 265 THR A O 1
ATOM 2166 N N . ILE A 1 266 ? 33.629 -3.094 2.185 1.00 74.00 266 ILE A N 1
ATOM 2167 C CA . ILE A 1 266 ? 32.904 -2.201 3.103 1.00 74.00 266 ILE A CA 1
ATOM 2168 C C . ILE A 1 266 ? 31.454 -2.668 3.253 1.00 74.00 266 ILE A C 1
ATOM 2170 O O . ILE A 1 266 ? 30.941 -2.708 4.372 1.00 74.00 266 ILE A O 1
ATOM 2174 N N . LYS A 1 267 ? 30.819 -3.081 2.146 1.00 75.81 267 LYS A N 1
ATOM 2175 C CA . LYS A 1 267 ? 29.475 -3.678 2.137 1.00 75.81 267 LYS A CA 1
ATOM 2176 C C . LYS A 1 267 ? 29.421 -4.891 3.071 1.00 75.81 267 LYS A C 1
ATOM 2178 O O . LYS A 1 267 ? 28.590 -4.920 3.974 1.00 75.81 267 LYS A O 1
ATOM 2183 N N . MET A 1 268 ? 30.353 -5.833 2.924 1.00 74.81 268 MET A N 1
ATOM 2184 C CA . MET A 1 268 ? 30.430 -7.039 3.757 1.00 74.81 268 MET A CA 1
ATOM 2185 C C . MET A 1 268 ? 30.667 -6.725 5.240 1.00 74.81 268 MET A C 1
ATOM 2187 O O . MET A 1 268 ? 29.927 -7.220 6.091 1.00 74.81 268 MET A O 1
ATOM 2191 N N . ILE A 1 269 ? 31.637 -5.861 5.567 1.00 76.56 269 ILE A N 1
ATOM 2192 C CA . ILE A 1 269 ? 31.919 -5.471 6.961 1.00 76.56 269 ILE A CA 1
ATOM 2193 C C . ILE A 1 269 ? 30.687 -4.823 7.605 1.00 76.56 269 ILE A C 1
ATOM 2195 O O . ILE A 1 269 ? 30.313 -5.178 8.724 1.00 76.56 269 ILE A O 1
ATOM 2199 N N . PHE A 1 270 ? 30.030 -3.901 6.897 1.00 79.44 270 PHE A N 1
ATOM 2200 C CA . PHE A 1 270 ? 28.841 -3.214 7.396 1.00 79.44 270 PHE A CA 1
ATOM 2201 C C . PHE A 1 270 ? 27.679 -4.186 7.649 1.00 79.44 270 PHE A C 1
ATOM 2203 O O . PHE A 1 270 ? 27.023 -4.122 8.691 1.00 79.44 270 PHE A O 1
ATOM 2210 N N . VAL A 1 271 ? 27.444 -5.113 6.720 1.00 81.69 271 VAL A N 1
ATOM 2211 C CA . VAL A 1 271 ? 26.391 -6.136 6.798 1.00 81.69 271 VAL A CA 1
ATOM 2212 C C . VAL A 1 271 ? 26.628 -7.086 7.972 1.00 81.69 271 VAL A C 1
ATOM 2214 O O . VAL A 1 271 ? 25.717 -7.313 8.766 1.00 81.69 271 VAL A O 1
ATOM 2217 N N . ILE A 1 272 ? 27.853 -7.583 8.147 1.00 77.00 272 ILE A N 1
ATOM 2218 C CA . ILE A 1 272 ? 28.195 -8.462 9.274 1.00 77.00 272 ILE A CA 1
ATOM 2219 C C . ILE A 1 272 ? 28.022 -7.715 10.602 1.00 77.00 272 ILE A C 1
ATOM 2221 O O . ILE A 1 272 ? 27.370 -8.225 11.516 1.00 77.00 272 ILE A O 1
ATOM 2225 N N . LEU A 1 273 ? 28.553 -6.493 10.708 1.00 77.88 273 LEU A N 1
ATOM 2226 C CA . LEU A 1 273 ? 28.488 -5.697 11.935 1.00 77.88 273 LEU A CA 1
ATOM 2227 C C . LEU A 1 273 ? 27.039 -5.407 12.351 1.00 77.88 273 LEU A C 1
ATOM 2229 O O . LEU A 1 273 ? 26.676 -5.579 13.517 1.00 77.88 273 LEU A O 1
ATOM 2233 N N . THR A 1 274 ? 26.199 -4.999 11.398 1.00 80.00 274 THR A N 1
ATOM 2234 C CA . THR A 1 274 ? 24.780 -4.706 11.649 1.00 80.00 274 THR A CA 1
ATOM 2235 C C . THR A 1 274 ? 23.998 -5.960 12.038 1.00 80.00 274 THR A C 1
ATOM 2237 O O . THR A 1 274 ? 23.253 -5.923 13.021 1.00 80.00 274 THR A O 1
ATOM 2240 N N . SER A 1 275 ? 24.220 -7.094 11.368 1.00 78.88 275 SER A N 1
ATOM 2241 C CA . SER A 1 275 ? 23.580 -8.367 11.725 1.00 78.88 275 SER A CA 1
ATOM 2242 C C . SER A 1 275 ? 23.998 -8.881 13.108 1.00 78.88 275 SER A C 1
ATOM 2244 O O . SER A 1 275 ? 23.137 -9.294 13.889 1.00 78.88 275 SER A O 1
ATOM 2246 N N . VAL A 1 276 ? 25.285 -8.802 13.469 1.00 78.62 276 VAL A N 1
ATOM 2247 C CA . VAL A 1 276 ? 25.771 -9.176 14.814 1.00 78.62 276 VAL A CA 1
ATOM 2248 C C . VAL A 1 276 ? 25.160 -8.276 15.891 1.00 78.62 276 VAL A C 1
ATOM 2250 O O . VAL A 1 276 ? 24.760 -8.760 16.956 1.00 78.62 276 VAL A O 1
ATOM 2253 N N . LEU A 1 277 ? 25.038 -6.976 15.614 1.00 77.62 277 LEU A N 1
ATOM 2254 C CA . LEU A 1 277 ? 24.432 -6.009 16.526 1.00 77.62 277 LEU A CA 1
ATOM 2255 C C . LEU A 1 277 ? 22.942 -6.311 16.757 1.00 77.62 277 LEU A C 1
ATOM 2257 O O . LEU A 1 277 ? 22.505 -6.353 17.910 1.00 77.62 277 LEU A O 1
ATOM 2261 N N . ILE A 1 278 ? 22.178 -6.600 15.697 1.00 80.06 278 ILE A N 1
ATOM 2262 C CA . ILE A 1 278 ? 20.758 -6.989 15.794 1.00 80.06 278 ILE A CA 1
ATOM 2263 C C . ILE A 1 278 ? 20.602 -8.262 16.641 1.00 80.06 278 ILE A C 1
ATOM 2265 O O . ILE A 1 278 ? 19.803 -8.282 17.582 1.00 80.06 278 ILE A O 1
ATOM 2269 N N . ILE A 1 279 ? 21.399 -9.302 16.370 1.00 76.94 279 ILE A N 1
ATOM 2270 C CA . ILE A 1 279 ? 21.364 -10.563 17.131 1.00 76.94 279 ILE A CA 1
ATOM 2271 C C . ILE A 1 279 ? 21.676 -10.313 18.614 1.00 76.94 279 ILE A C 1
ATOM 2273 O O . ILE A 1 279 ? 20.944 -10.780 19.492 1.00 76.94 279 ILE A O 1
ATOM 2277 N N . SER A 1 280 ? 22.725 -9.539 18.901 1.00 72.62 280 SER A N 1
ATOM 2278 C CA . SER A 1 280 ? 23.163 -9.233 20.268 1.00 72.62 280 SER A CA 1
ATOM 2279 C C . SER A 1 280 ? 22.078 -8.510 21.067 1.00 72.62 280 SER A C 1
ATOM 2281 O O . SER A 1 280 ? 21.786 -8.882 22.207 1.00 72.62 280 SER A O 1
ATOM 2283 N N . ILE A 1 281 ? 21.421 -7.517 20.463 1.00 77.62 281 ILE A N 1
ATOM 2284 C CA . ILE A 1 281 ? 20.337 -6.766 21.107 1.00 77.62 281 ILE A CA 1
ATOM 2285 C C . ILE A 1 281 ? 19.134 -7.672 21.401 1.00 77.62 281 ILE A C 1
ATOM 2287 O O . ILE A 1 281 ? 18.594 -7.618 22.510 1.00 77.62 281 ILE A O 1
ATOM 2291 N N . ILE A 1 282 ? 18.738 -8.538 20.462 1.00 79.25 282 ILE A N 1
ATOM 2292 C CA . ILE A 1 282 ? 17.639 -9.498 20.673 1.00 79.25 282 ILE A CA 1
ATOM 2293 C C . ILE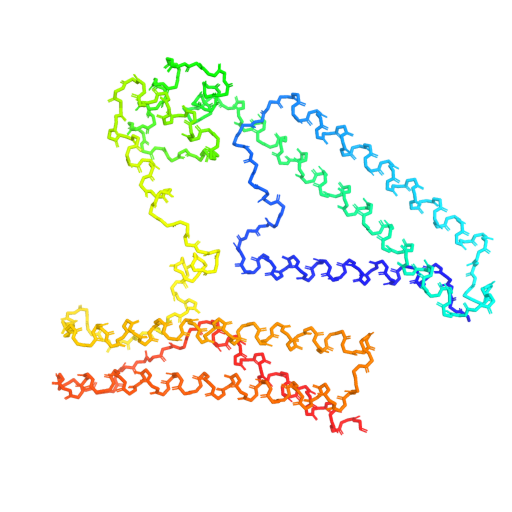 A 1 282 ? 17.961 -10.444 21.843 1.00 79.25 282 ILE A C 1
ATOM 2295 O O . ILE A 1 282 ? 17.105 -10.690 22.699 1.00 79.25 282 ILE A O 1
ATOM 2299 N N . LEU A 1 283 ? 19.200 -10.941 21.939 1.00 77.62 283 LEU A N 1
ATOM 2300 C CA . LEU A 1 283 ? 19.635 -11.796 23.052 1.00 77.62 283 LEU A CA 1
ATOM 2301 C C . LEU A 1 283 ? 19.602 -11.061 24.400 1.00 77.62 283 LEU A C 1
ATOM 2303 O O . LEU A 1 283 ? 19.110 -11.615 25.388 1.00 77.62 283 LEU A O 1
ATOM 2307 N N . ILE A 1 284 ? 20.070 -9.809 24.446 1.00 75.62 284 ILE A N 1
ATOM 2308 C CA . ILE A 1 284 ? 20.043 -8.978 25.660 1.00 75.62 284 ILE A CA 1
ATOM 2309 C C . ILE A 1 284 ? 18.604 -8.756 26.134 1.00 75.62 284 ILE A C 1
ATOM 2311 O O . ILE A 1 284 ? 18.325 -8.894 27.329 1.00 75.62 284 ILE A O 1
ATOM 2315 N N . LYS A 1 285 ? 17.678 -8.444 25.219 1.00 78.81 285 LYS A N 1
ATOM 2316 C CA . LYS A 1 285 ? 16.258 -8.239 25.548 1.00 78.81 285 LYS A CA 1
ATOM 2317 C C . LYS A 1 285 ? 15.629 -9.509 26.108 1.00 78.81 285 LYS A C 1
ATOM 2319 O O . LYS A 1 285 ? 15.017 -9.463 27.176 1.00 78.81 285 LYS A O 1
ATOM 2324 N N . HIS A 1 286 ? 15.872 -10.646 25.458 1.00 77.38 286 HIS A N 1
ATOM 2325 C CA . HIS A 1 286 ? 15.374 -11.937 25.920 1.00 77.38 286 HIS A CA 1
ATOM 2326 C C . HIS A 1 286 ? 15.929 -12.320 27.305 1.00 77.38 286 HIS A C 1
ATOM 2328 O O . HIS A 1 286 ? 15.195 -12.823 28.158 1.00 77.38 286 HIS A O 1
ATOM 2334 N N . ARG A 1 287 ? 17.208 -12.030 27.579 1.00 77.06 287 ARG A N 1
ATOM 2335 C CA . ARG A 1 287 ? 17.811 -12.256 28.902 1.00 77.06 287 ARG A CA 1
ATOM 2336 C C . ARG A 1 287 ? 17.199 -11.349 29.972 1.00 77.06 287 ARG A C 1
ATOM 2338 O O . ARG A 1 287 ? 16.849 -11.839 31.043 1.00 77.06 287 ARG A O 1
ATOM 2345 N N . LYS A 1 288 ? 17.034 -10.053 29.678 1.00 76.75 288 LYS A N 1
ATOM 2346 C CA . LYS A 1 288 ? 16.462 -9.073 30.618 1.00 76.75 288 LYS A CA 1
ATOM 2347 C C . LYS A 1 288 ? 15.018 -9.398 30.988 1.00 76.75 288 LYS A C 1
ATOM 2349 O O . LYS A 1 288 ? 14.681 -9.333 32.167 1.00 76.75 288 LYS A O 1
ATOM 2354 N N . ILE A 1 289 ? 14.175 -9.780 30.026 1.00 76.31 289 ILE A N 1
ATOM 2355 C CA . ILE A 1 289 ? 12.790 -10.147 30.347 1.00 76.31 289 ILE A CA 1
ATOM 2356 C C . ILE A 1 289 ? 12.734 -11.425 31.187 1.00 76.31 289 ILE A C 1
ATOM 2358 O O . ILE A 1 289 ? 12.024 -11.464 32.189 1.00 76.31 289 ILE A O 1
ATOM 2362 N N . LYS A 1 290 ? 13.559 -12.430 30.866 1.00 77.12 290 LYS A N 1
ATOM 2363 C CA . LYS A 1 290 ? 13.667 -13.655 31.667 1.00 77.12 290 LYS A CA 1
ATOM 2364 C C . LYS A 1 290 ? 14.083 -13.362 33.109 1.00 77.12 290 LYS A C 1
ATOM 2366 O O . LYS A 1 290 ? 13.555 -13.972 34.030 1.00 77.12 290 LYS A O 1
ATOM 2371 N N . GLU A 1 291 ? 14.987 -12.408 33.315 1.00 79.38 291 GLU A N 1
ATOM 2372 C CA . GLU A 1 291 ? 15.407 -11.980 34.652 1.00 79.38 291 GLU A CA 1
ATOM 2373 C C . GLU A 1 291 ? 14.292 -11.252 35.422 1.00 79.38 291 GLU A C 1
ATOM 2375 O O . GLU A 1 291 ? 14.122 -11.499 36.614 1.00 79.38 291 GLU A O 1
ATOM 2380 N N . ILE A 1 292 ? 13.512 -10.389 34.757 1.00 76.25 292 ILE A N 1
ATOM 2381 C CA . ILE A 1 292 ? 12.372 -9.687 35.375 1.00 76.25 292 ILE A CA 1
ATOM 2382 C C . ILE A 1 292 ? 11.327 -10.691 35.870 1.00 76.25 292 ILE A C 1
ATOM 2384 O O . ILE A 1 292 ? 10.903 -10.603 37.020 1.00 76.25 292 ILE A O 1
ATOM 2388 N N . TYR A 1 293 ? 10.953 -11.657 35.031 1.00 73.12 293 TYR A N 1
ATOM 2389 C CA . TYR A 1 293 ? 9.970 -12.673 35.401 1.00 73.12 293 TYR A CA 1
ATOM 2390 C C . TYR A 1 293 ? 10.501 -13.655 36.452 1.00 73.12 293 TYR A C 1
ATOM 2392 O O . TYR A 1 293 ? 9.778 -13.987 37.386 1.00 73.12 293 TYR A O 1
ATOM 2400 N N . ARG A 1 294 ? 11.773 -14.067 36.362 1.00 75.75 294 ARG A N 1
ATOM 2401 C CA . ARG A 1 294 ? 12.404 -14.927 37.375 1.00 75.75 294 ARG A CA 1
ATOM 2402 C C . ARG A 1 294 ? 12.404 -14.274 38.759 1.00 75.75 294 ARG A C 1
ATOM 2404 O O . ARG A 1 294 ? 12.062 -14.937 39.729 1.00 75.75 294 ARG A O 1
ATOM 2411 N N . LYS A 1 295 ? 12.755 -12.985 38.842 1.00 78.19 295 LYS A N 1
ATOM 2412 C CA . LYS A 1 295 ? 12.742 -12.234 40.106 1.00 78.19 295 LYS A CA 1
ATOM 2413 C C . LYS A 1 295 ? 11.340 -12.153 40.706 1.00 78.19 295 LYS A C 1
ATOM 2415 O O . LYS A 1 295 ? 11.212 -12.236 41.916 1.00 78.19 295 LYS A O 1
ATOM 2420 N N . GLU A 1 296 ? 10.299 -12.018 39.887 1.00 72.25 296 GLU A N 1
ATOM 2421 C CA . GLU A 1 296 ? 8.928 -12.002 40.407 1.00 72.25 296 GLU A CA 1
ATOM 2422 C C . GLU A 1 296 ? 8.492 -13.383 40.913 1.00 72.25 296 GLU A C 1
ATOM 2424 O O . GLU A 1 296 ? 7.933 -13.475 42.001 1.00 72.25 296 GLU A O 1
ATOM 2429 N N . LEU A 1 297 ? 8.814 -14.458 40.184 1.00 70.94 297 LEU A N 1
ATOM 2430 C CA . LEU A 1 297 ? 8.514 -15.833 40.605 1.00 70.94 297 LEU A CA 1
ATOM 2431 C C . LEU A 1 297 ? 9.225 -16.232 41.904 1.00 70.94 297 LEU A C 1
ATOM 2433 O O . LEU A 1 297 ? 8.613 -16.879 42.750 1.00 70.94 297 LEU A O 1
ATOM 2437 N N . GLU A 1 298 ? 10.491 -15.831 42.070 1.00 72.12 298 GLU A N 1
ATOM 2438 C CA . GLU A 1 298 ? 11.265 -16.069 43.297 1.00 72.12 298 GLU A CA 1
ATOM 2439 C C . GLU A 1 298 ? 10.620 -15.385 44.509 1.00 72.12 298 GLU A C 1
ATOM 2441 O O . GLU A 1 298 ? 10.611 -15.951 45.595 1.00 72.12 298 GLU A O 1
ATOM 2446 N N . ILE A 1 299 ? 10.026 -14.199 44.336 1.00 68.50 299 ILE A N 1
ATOM 2447 C CA . ILE A 1 299 ? 9.371 -13.494 45.446 1.00 68.50 299 ILE A CA 1
ATOM 2448 C C . ILE A 1 299 ? 7.977 -14.071 45.754 1.00 68.50 299 ILE A C 1
ATOM 2450 O O . ILE A 1 299 ? 7.508 -13.962 46.885 1.00 68.50 299 ILE A O 1
ATOM 2454 N N . VAL A 1 300 ? 7.308 -14.677 44.769 1.00 66.31 300 VAL A N 1
ATOM 2455 C CA . VAL A 1 300 ? 5.977 -15.296 44.929 1.00 66.31 300 VAL A CA 1
ATOM 2456 C C . VAL A 1 300 ? 6.077 -16.799 45.270 1.00 66.31 300 VAL A C 1
ATOM 2458 O O . VAL A 1 300 ? 5.061 -17.466 45.423 1.00 66.31 300 VAL A O 1
ATOM 2461 N N . ASN A 1 301 ? 7.289 -17.342 45.460 1.00 63.38 301 ASN A N 1
ATOM 2462 C CA . ASN A 1 301 ? 7.551 -18.752 45.797 1.00 63.38 301 ASN A CA 1
ATOM 2463 C C . ASN A 1 301 ? 6.912 -19.771 44.827 1.00 63.38 301 ASN A C 1
ATOM 2465 O O . ASN A 1 301 ? 6.506 -20.860 45.232 1.00 63.38 301 ASN A O 1
ATOM 2469 N N . LEU A 1 302 ? 6.836 -19.440 43.534 1.00 63.59 302 LEU A N 1
ATOM 2470 C CA . LEU A 1 302 ? 6.321 -20.342 42.497 1.00 63.59 302 LEU A CA 1
ATOM 2471 C C . LEU A 1 302 ? 7.463 -21.140 41.836 1.00 63.59 302 LEU A C 1
ATOM 2473 O O . LEU A 1 302 ? 8.534 -20.583 41.572 1.00 63.59 302 LEU A O 1
ATOM 2477 N N . PRO A 1 303 ? 7.266 -22.435 41.516 1.00 58.41 303 PRO A N 1
ATOM 2478 C CA . PRO A 1 303 ? 8.291 -23.244 40.868 1.00 58.41 303 PRO A CA 1
ATOM 2479 C C . PRO A 1 303 ? 8.593 -22.726 39.454 1.00 58.41 303 PRO A C 1
ATOM 2481 O O . PRO A 1 303 ? 7.737 -22.669 38.575 1.00 58.41 303 PRO A O 1
ATOM 2484 N N . ASN A 1 304 ? 9.862 -22.403 39.209 1.00 57.03 304 ASN A N 1
ATOM 2485 C CA . ASN A 1 304 ? 10.361 -21.767 37.980 1.00 57.03 304 ASN A CA 1
ATOM 2486 C C . ASN A 1 304 ? 10.356 -22.691 36.734 1.00 57.03 304 ASN A C 1
ATOM 2488 O O . ASN A 1 304 ? 10.834 -22.310 35.666 1.00 57.03 304 ASN A O 1
ATOM 2492 N N . ASN A 1 305 ? 9.849 -23.923 36.856 1.00 53.88 305 ASN A N 1
ATOM 2493 C CA . ASN A 1 305 ? 10.031 -24.987 35.861 1.00 53.88 305 ASN A CA 1
ATOM 2494 C C . ASN A 1 305 ? 9.019 -24.968 34.700 1.00 53.88 305 ASN A C 1
ATOM 2496 O O . ASN A 1 305 ? 9.233 -25.670 33.712 1.00 53.88 305 ASN A O 1
ATOM 2500 N N . HIS A 1 306 ? 7.957 -24.157 34.762 1.00 56.41 306 HIS A N 1
ATOM 2501 C CA . HIS A 1 306 ? 6.895 -24.158 33.739 1.00 56.41 306 HIS A CA 1
ATOM 2502 C C . HIS A 1 306 ? 6.837 -22.902 32.858 1.00 56.41 306 HIS A C 1
ATOM 2504 O O . HIS A 1 306 ? 6.115 -22.889 31.859 1.00 56.41 306 HIS A O 1
ATOM 2510 N N . MET A 1 307 ? 7.634 -21.871 33.154 1.00 62.03 307 MET A N 1
ATOM 2511 C CA . MET A 1 307 ? 7.570 -20.607 32.424 1.00 62.03 307 MET A CA 1
ATOM 2512 C C . MET A 1 307 ? 8.280 -20.686 31.064 1.00 62.03 307 MET A C 1
ATOM 2514 O O . MET A 1 307 ? 9.506 -20.808 30.976 1.00 62.03 307 MET A O 1
ATOM 2518 N N . LYS A 1 308 ? 7.512 -20.533 29.979 1.00 65.62 308 LYS A N 1
ATOM 2519 C CA . LYS A 1 308 ? 8.037 -20.405 28.610 1.00 65.62 308 LYS A CA 1
ATOM 2520 C C . LYS A 1 308 ? 7.811 -18.988 28.093 1.00 65.62 308 LYS A C 1
ATOM 2522 O O . LYS A 1 308 ? 6.679 -18.591 27.837 1.00 65.62 308 LYS A O 1
ATOM 2527 N N . ILE A 1 309 ? 8.899 -18.248 27.885 1.00 67.38 309 ILE A N 1
ATOM 2528 C CA . ILE A 1 309 ? 8.876 -16.920 27.259 1.00 67.38 309 ILE A CA 1
ATOM 2529 C C . ILE A 1 309 ? 9.123 -17.094 25.760 1.00 67.38 309 ILE A C 1
ATOM 2531 O O . ILE A 1 309 ? 10.244 -17.417 25.353 1.00 67.38 309 ILE A O 1
ATOM 2535 N N . LYS A 1 310 ? 8.103 -16.877 24.926 1.00 68.56 310 LYS A N 1
ATOM 2536 C CA . LYS A 1 310 ? 8.293 -16.846 23.468 1.00 68.56 310 LYS A CA 1
ATOM 2537 C C . LYS A 1 310 ? 8.709 -15.446 23.026 1.00 68.56 310 LYS A C 1
ATOM 2539 O O . LYS A 1 310 ? 8.227 -14.442 23.549 1.00 68.56 310 LYS A O 1
ATOM 2544 N N . LYS A 1 311 ? 9.629 -15.398 22.062 1.00 69.38 311 LYS A N 1
ATOM 2545 C CA . LYS A 1 311 ? 10.073 -14.151 21.437 1.00 69.38 311 LYS A CA 1
ATOM 2546 C C . LYS A 1 311 ? 8.963 -13.591 20.539 1.00 69.38 311 LYS A C 1
ATOM 2548 O O . LYS A 1 311 ? 8.227 -14.384 19.948 1.00 69.38 311 LYS A O 1
ATOM 2553 N N . PRO A 1 312 ? 8.889 -12.264 20.375 1.00 72.75 312 PRO A N 1
ATOM 2554 C CA . PRO A 1 312 ? 8.023 -11.651 19.382 1.00 72.75 312 PRO A CA 1
ATOM 2555 C C . PRO A 1 312 ? 8.307 -12.196 17.976 1.00 72.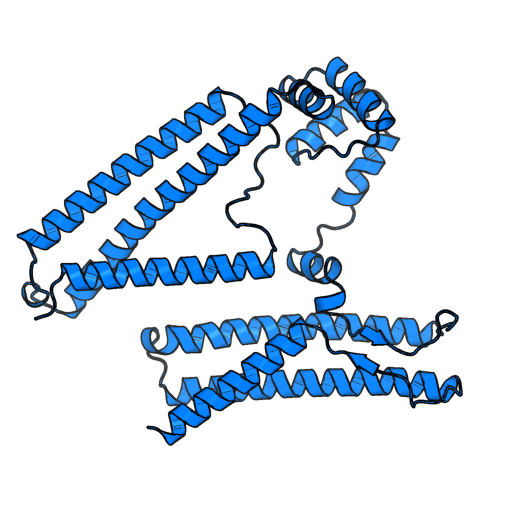75 312 PRO A C 1
ATOM 2557 O O . PRO A 1 312 ? 9.454 -12.520 17.635 1.00 72.75 312 PRO A O 1
ATOM 2560 N N . ILE A 1 313 ? 7.272 -12.266 17.136 1.00 68.00 313 ILE A N 1
ATOM 2561 C CA . ILE A 1 313 ? 7.395 -12.745 15.747 1.00 68.00 313 ILE A CA 1
ATOM 2562 C C . ILE A 1 313 ? 8.414 -11.898 14.971 1.00 68.00 313 ILE A C 1
ATOM 2564 O O . ILE A 1 313 ? 9.269 -12.450 14.280 1.00 68.00 313 ILE A O 1
ATOM 2568 N N . LEU A 1 314 ? 8.391 -10.571 15.146 1.00 68.19 314 LEU A N 1
ATOM 2569 C CA . LEU A 1 314 ? 9.317 -9.655 14.475 1.00 68.19 314 LEU A CA 1
ATOM 2570 C C . LEU A 1 314 ? 10.783 -9.941 14.830 1.00 68.19 314 LEU A C 1
ATOM 2572 O O . LEU A 1 314 ? 11.637 -9.971 13.950 1.00 68.19 314 LEU A O 1
ATOM 2576 N N . GLU A 1 315 ? 11.077 -10.191 16.107 1.00 74.00 315 GLU A N 1
ATOM 2577 C CA . GLU A 1 315 ? 12.434 -10.539 16.544 1.00 74.00 315 GLU A CA 1
ATOM 2578 C C . GLU A 1 315 ? 12.867 -11.903 16.009 1.00 74.00 315 GLU A C 1
ATOM 2580 O O . GLU A 1 315 ? 14.035 -12.091 15.687 1.00 74.00 315 GLU A O 1
ATOM 2585 N N . SER A 1 316 ? 11.933 -12.845 15.877 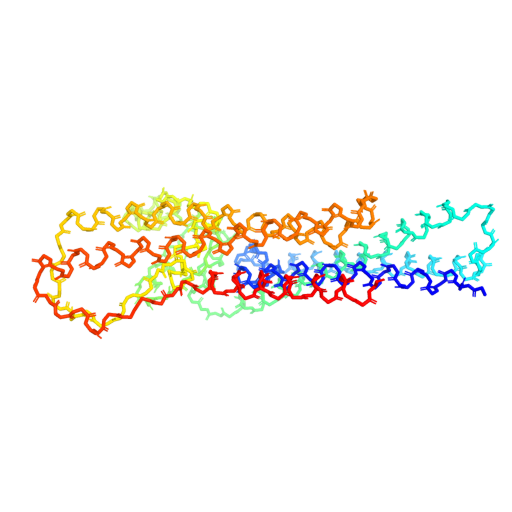1.00 72.81 316 SER A N 1
ATOM 2586 C CA . SER A 1 316 ? 12.212 -14.171 15.318 1.00 72.81 316 SER A CA 1
ATOM 2587 C C . SER A 1 316 ? 12.562 -14.088 13.828 1.00 72.81 316 SER A C 1
ATOM 2589 O O . SER A 1 316 ? 13.529 -14.711 13.393 1.00 72.81 316 SER A O 1
ATOM 2591 N N . ILE A 1 317 ? 11.833 -13.263 13.066 1.00 75.31 317 ILE A N 1
ATOM 2592 C CA . ILE A 1 317 ? 12.111 -12.984 11.649 1.00 75.31 317 ILE A CA 1
ATOM 2593 C C . ILE A 1 317 ? 13.454 -12.263 11.498 1.00 75.31 317 ILE A C 1
ATOM 2595 O O . ILE A 1 317 ? 14.297 -12.708 10.724 1.00 75.31 317 ILE A O 1
ATOM 2599 N N . LEU A 1 318 ? 13.679 -11.184 12.258 1.00 79.88 318 LEU A N 1
ATOM 2600 C CA . LEU A 1 318 ? 14.933 -10.422 12.209 1.00 79.88 318 LEU A CA 1
ATOM 2601 C C . LEU A 1 318 ? 16.142 -11.291 12.557 1.00 79.88 318 LEU A C 1
ATOM 2603 O O . LEU A 1 318 ? 17.174 -11.189 11.897 1.00 79.88 318 LEU A O 1
ATOM 2607 N N . LEU A 1 319 ? 16.017 -12.162 13.561 1.00 78.88 319 LEU A N 1
ATOM 2608 C CA . LEU A 1 319 ? 17.074 -13.095 13.940 1.00 78.88 319 LEU A CA 1
ATOM 2609 C C . LEU A 1 319 ? 17.345 -14.110 12.821 1.00 78.88 319 LEU A C 1
ATOM 2611 O O . LEU A 1 319 ? 18.499 -14.293 12.448 1.00 78.88 319 LEU A O 1
ATOM 2615 N N . GLY A 1 320 ? 16.299 -14.725 12.258 1.00 75.88 320 GLY A N 1
ATOM 2616 C CA . GLY A 1 320 ? 16.436 -15.685 11.159 1.00 75.88 320 GLY A CA 1
ATOM 2617 C C . GLY A 1 320 ? 17.083 -15.071 9.916 1.00 75.88 320 GLY A C 1
ATOM 2618 O O . GLY A 1 320 ? 18.026 -15.636 9.367 1.00 75.88 320 GLY A O 1
ATOM 2619 N N . LEU A 1 321 ? 16.637 -13.876 9.519 1.00 78.88 321 LEU A N 1
ATOM 2620 C CA . LEU A 1 321 ? 17.209 -13.143 8.389 1.00 78.88 321 LEU A CA 1
ATOM 2621 C C . LEU A 1 321 ? 18.654 -12.711 8.653 1.00 78.88 321 LEU A C 1
ATOM 2623 O O . LEU A 1 321 ? 19.496 -12.867 7.777 1.00 78.88 321 LEU A O 1
ATOM 2627 N N . SER A 1 322 ? 18.964 -12.218 9.856 1.00 79.38 322 SER A N 1
ATOM 2628 C CA . SER A 1 322 ? 20.332 -11.806 10.207 1.00 79.38 322 SER A CA 1
ATOM 2629 C C . SER A 1 322 ? 21.305 -12.986 10.177 1.00 79.38 322 SER A C 1
ATOM 2631 O O . SER A 1 322 ? 22.421 -12.845 9.689 1.00 79.38 322 SER A O 1
ATOM 2633 N N . VAL A 1 323 ? 20.880 -14.163 10.652 1.00 78.31 323 VAL A N 1
ATOM 2634 C CA . VAL A 1 323 ? 21.690 -15.390 10.589 1.00 78.31 323 VAL A CA 1
ATOM 2635 C C . VAL A 1 323 ? 21.884 -15.847 9.142 1.00 78.31 323 VAL A C 1
ATOM 2637 O O . VAL A 1 323 ? 23.010 -16.145 8.756 1.00 78.31 323 VAL A O 1
ATOM 2640 N N . MET A 1 324 ? 20.826 -15.849 8.326 1.00 77.31 324 MET A N 1
ATOM 2641 C CA . MET A 1 324 ? 20.926 -16.206 6.904 1.00 77.31 324 MET A CA 1
ATOM 2642 C C . MET A 1 324 ? 21.866 -15.271 6.139 1.00 77.31 324 MET A C 1
ATOM 2644 O O . MET A 1 324 ? 22.702 -15.745 5.379 1.00 77.31 324 MET A O 1
ATOM 2648 N N . ILE A 1 325 ? 21.778 -13.960 6.375 1.00 77.94 325 ILE A N 1
ATOM 2649 C CA . ILE A 1 325 ? 22.661 -12.967 5.749 1.00 77.94 325 ILE A CA 1
ATOM 2650 C C . ILE A 1 325 ? 24.123 -13.210 6.135 1.00 77.94 325 ILE A C 1
ATOM 2652 O O . ILE A 1 325 ? 24.991 -13.161 5.267 1.00 77.94 325 ILE A O 1
ATOM 2656 N N . ILE A 1 326 ? 24.404 -13.519 7.406 1.00 74.88 326 ILE A N 1
ATOM 2657 C CA . ILE A 1 326 ? 25.761 -13.870 7.851 1.00 74.88 326 ILE A CA 1
ATOM 2658 C C . ILE A 1 326 ? 26.254 -15.128 7.124 1.00 74.88 326 ILE A C 1
ATOM 2660 O O . ILE A 1 326 ? 27.366 -15.118 6.608 1.00 74.88 326 ILE A O 1
ATOM 2664 N N . ILE A 1 327 ? 25.435 -16.183 7.037 1.00 74.88 327 ILE A N 1
ATOM 2665 C CA . ILE A 1 327 ? 25.800 -17.435 6.350 1.00 74.88 327 ILE A CA 1
ATOM 2666 C C . ILE A 1 327 ? 26.099 -17.185 4.869 1.00 74.88 327 ILE A C 1
ATOM 2668 O O . ILE A 1 327 ? 27.138 -17.624 4.387 1.00 74.88 327 ILE A O 1
ATOM 2672 N N . ILE A 1 328 ? 25.229 -16.455 4.166 1.00 75.38 328 ILE A N 1
ATOM 2673 C CA . ILE A 1 328 ? 25.423 -16.107 2.750 1.00 75.38 328 ILE A CA 1
ATOM 2674 C C . ILE A 1 328 ? 26.717 -15.308 2.576 1.00 75.38 328 ILE A C 1
ATOM 2676 O O . ILE A 1 328 ? 27.530 -15.649 1.730 1.00 75.38 328 ILE A O 1
ATOM 2680 N N . THR A 1 329 ? 26.962 -14.320 3.440 1.00 70.69 329 THR A N 1
ATOM 2681 C CA . THR A 1 329 ? 28.190 -13.513 3.380 1.00 70.69 329 THR A CA 1
ATOM 2682 C C . THR A 1 329 ? 29.441 -14.366 3.622 1.00 70.69 329 THR A C 1
ATOM 2684 O O . THR A 1 329 ? 30.461 -14.154 2.978 1.00 70.69 329 THR A O 1
ATOM 2687 N N . PHE A 1 330 ? 29.385 -15.353 4.522 1.00 70.94 330 PHE A N 1
ATOM 2688 C CA . PHE A 1 330 ? 30.489 -16.296 4.726 1.00 70.94 330 PHE A CA 1
ATOM 2689 C C . PHE A 1 330 ? 30.718 -17.200 3.513 1.00 70.94 330 PHE A C 1
ATOM 2691 O O . PHE A 1 330 ? 31.866 -17.432 3.152 1.00 70.94 330 PHE A O 1
ATOM 2698 N N . ILE A 1 331 ? 29.651 -17.693 2.880 1.00 70.81 331 ILE A N 1
ATOM 2699 C CA . ILE A 1 331 ? 29.741 -18.478 1.641 1.00 70.81 331 ILE A CA 1
ATOM 2700 C C . ILE A 1 331 ? 30.395 -17.628 0.545 1.00 70.81 331 ILE A C 1
ATOM 2702 O O . ILE A 1 331 ? 31.360 -18.074 -0.068 1.00 70.81 331 ILE A O 1
ATOM 2706 N N . ASP A 1 332 ? 29.957 -16.384 0.369 1.00 67.38 332 ASP A N 1
ATOM 2707 C CA . ASP A 1 332 ? 30.529 -15.468 -0.622 1.00 67.38 332 ASP A CA 1
ATOM 2708 C C . ASP A 1 332 ? 32.010 -15.151 -0.355 1.00 67.38 332 ASP A C 1
ATOM 2710 O O . ASP A 1 332 ? 32.752 -14.918 -1.297 1.00 67.38 332 ASP A O 1
ATOM 2714 N N . ILE A 1 333 ? 32.469 -15.173 0.901 1.00 65.56 333 ILE A N 1
ATOM 2715 C CA . ILE A 1 333 ? 33.891 -14.994 1.256 1.00 65.56 333 ILE A CA 1
ATOM 2716 C C . ILE A 1 333 ? 34.719 -16.268 1.011 1.00 65.56 333 ILE A C 1
ATOM 2718 O O . ILE A 1 333 ? 35.918 -16.173 0.780 1.00 65.56 333 ILE A O 1
ATOM 2722 N N . PHE A 1 334 ? 34.118 -17.456 1.114 1.00 58.00 334 PHE A N 1
ATOM 2723 C CA . PHE A 1 334 ? 34.824 -18.737 0.962 1.00 58.00 334 PHE A CA 1
ATOM 2724 C C . PHE A 1 334 ? 34.878 -19.246 -0.486 1.00 58.00 334 PHE A C 1
ATOM 2726 O O . PHE A 1 334 ? 35.760 -20.040 -0.811 1.00 58.00 334 PHE A O 1
ATOM 2733 N N . PHE A 1 335 ? 33.919 -18.850 -1.326 1.00 54.28 335 PHE A N 1
ATOM 2734 C CA . PHE A 1 335 ? 33.801 -19.285 -2.724 1.00 54.28 335 PHE A CA 1
ATOM 2735 C C . PHE A 1 335 ? 34.267 -18.232 -3.748 1.00 54.28 335 PHE A C 1
ATOM 2737 O O . PHE A 1 335 ? 34.150 -18.466 -4.953 1.00 54.28 335 PHE A O 1
ATOM 2744 N N . TYR A 1 336 ? 34.818 -17.114 -3.272 1.00 50.59 336 TYR A N 1
ATOM 2745 C CA . TYR A 1 336 ? 35.572 -16.107 -4.027 1.00 50.59 336 TYR A CA 1
ATOM 2746 C C . TYR A 1 336 ? 36.998 -16.050 -3.480 1.00 50.59 336 TYR A C 1
ATOM 2748 O O . TYR A 1 336 ? 37.920 -15.776 -4.282 1.00 50.59 336 TYR A O 1
#

Radius of gyration: 28.4 Å; chains: 1; bounding box: 70×45×82 Å

Sequence (336 aa):
MMSTESTLNNMILTAIMLITIYYICYFMLKQRLPFTYRTKSYANLRVVLNYGLQWIANTLVAITATAISYHTIKYSFPNLSDFKNEGTSTLFIIMLAILIFSLNFRAILKFAQFLNHVVLYISLKKNNISNNLKHAIANKDEQGIIENHKLIKQTDMKVNLSNEETIILTACLSKHGFNEDVKQMLQPIFYKEQSFLNKFFTTNTNMVEYTVNGIDEDFVTRDTFKHKIKQFNNITNITSYIMSVLFIIQFVIVTFGDALYIPNTIKMIFVILTSVLIISIILIKHRKIKEIYRKELEIVNLPNNHMKIKKPILESILLGLSVMIIIITFIDIFFY

Foldseek 3Di:
DDWLVNLLVVLLVVVVVVVVVVQVVVCVLPVDRPLPDLDFLDADPVNLVVLVVVLVVLVVVLVVLVVVVVVCSVPVPGDCVSDPDNVVSNVVSNVSSCVSNVSVVVSVSSVSVSVVSVVSNVVLPDDDLLSQCVVCLVVVPLVSVVVSVVVCVVVVDDHDGRPSSLVSSLVSCVVVPVVVVSCVSCVVVPPDPPPPLSVSCVVCVLQQPWDKPDDDPPDDDDPVLVVVSVVLSVVSSVVLVVLVVLVVVLVCCVVCVVVVVNDPVNNLVSLLVSLVVLLVVQVVSVVVVLVSVVVRCVVVVHDPPGIDTHDRPSSVVSNVVSVVSNVVSVVVVVVD